Protein AF-A0A2U2B792-F1 (afdb_monomer)

Organism: NCBI:txid2162893

pLDDT: mean 90.74, std 15.4, range [33.03, 98.75]

Radius of gyration: 30.34 Å; Cα contacts (8 Å, |Δi|>4): 586; chains: 1; bounding box: 58×52×81 Å

InterPro domains:
  IPR008979 Galactose-binding-like domain superfamily [SSF49785] (26-163)
  IPR026444 Secretion system, C-terminal sorting domain [PF18962] (184-249)
  IPR026444 Secretion system, C-terminal sorting domain [TIGR04183] (190-249)

Secondary structure (DSSP, 8-state):
---------------------EEEEEE-STTS-TT-BGGGGT-EEESEEEEEEEHHHHTS--SSSSEEEEEEESSSSEEEEEEEE--TT-EEEEEEEEE-TT---EEEEEEETTEEEE---B--SS-EEEEEEEEPPTT--EEEEEEEE-SS--EEEEEEEEEEE-----TT----S-EEEEEETTEEEEE-SS-EEEEEEEETT--EEEEEE---SSEEEEE-TTSPSEEEEEEEEETT--EEEEEEEE-

Solvent-accessible surface area (backbone atoms only — not comparable to full-atom values): 13984 Å² total; per-residue (Å²): 136,87,83,84,80,84,81,81,82,78,80,77,79,72,80,75,79,77,75,68,68,43,78,76,44,76,44,48,47,70,92,58,55,72,69,40,53,37,58,82,71,68,34,47,66,42,47,49,48,44,26,31,38,37,15,82,83,70,75,52,80,40,89,54,92,48,20,19,38,40,30,47,41,74,33,51,65,23,37,47,33,38,76,46,81,52,63,57,78,40,37,33,36,42,33,35,33,36,26,8,83,82,39,42,33,28,30,48,33,42,32,44,61,93,47,78,51,66,52,70,83,39,47,38,59,54,84,41,82,47,75,46,77,49,67,30,48,85,90,26,33,55,31,39,43,31,43,38,34,40,58,58,50,50,37,39,39,26,53,40,31,34,31,40,50,60,74,83,64,78,77,69,76,74,69,83,65,73,44,77,44,76,76,51,87,35,24,35,37,37,40,40,98,53,36,30,30,32,42,38,34,20,40,81,88,66,49,78,77,48,76,46,69,71,64,69,35,36,62,46,76,52,73,48,72,94,55,77,72,46,60,32,38,37,42,39,28,32,74,85,67,52,76,48,78,48,79,50,74,40,109

Foldseek 3Di:
DDDDDDDPPPPPPPPPPPFDKAWPDKDQPPVDDFFAWCVVVQKDKDQWTKTKHFQVVVVHDRPDDGIWIKTAGNAFKIKIKHKAFADAQWKKKWKKKKAFCVLFWKWKWKDFANDIFIDDTGSHNDIDMDITMDHHHPPRRIMMIMMITGGGGMMIIGTGTMITRDPPPPPDPVPQAWDWDAPDQQKIKIAHPAAWQKKWKAAPVGHTDDIDGPQVGRIDMDGPPVPDWAKMKIWIAGPVRDTDIDIDTRD

Sequence (251 aa):
MKKSLLFIIGIFMGLATIKAQTVVFEDGFESYTHGDNLTGQGYSVWEGSATVTNAAEAGGDAFSGSNFAQCEPSGNSFYFRKNLTLEEGKTYTFEVMTKSPDGKNHKAVAKVGDRNIAGDLVGATDWTKTSITFTVEAGETEAIMWVYSWPQSRVDIDEFKVIEESATAISKVKVDGPRVTRAASGEFKVSTDNKVSSISVYTSSGQLVKQMTNAGDSEVTFNLNGQSQGLYILRIVDVRGNVSVKKVVNN

Nearest PDB structures (foldseek):
  8dcm-assembly1_C  TM=7.097E-01  e=3.694E-05  Clostridioides difficile
  6uwi-assembly1_A  TM=4.285E-01  e=1.228E-06  Clostridioides difficile
  6uwi-assembly2_d  TM=4.285E-01  e=1.228E-06  Clostridioides difficile
  6uwi-assembly1_E  TM=4.285E-01  e=1.743E-06  Clostridioides difficile
  6uwi-assembly2_g  TM=4.285E-01  e=2.129E-06  Clostridioides difficile

Mean predicted aligned error: 11.53 Å

Structure (mmCIF, N/CA/C/O backbone):
data_AF-A0A2U2B792-F1
#
_entry.id   AF-A0A2U2B792-F1
#
loop_
_atom_site.group_PDB
_atom_site.id
_atom_site.type_symbol
_atom_site.label_atom_id
_atom_site.label_alt_id
_atom_site.label_comp_id
_atom_site.label_asym_id
_atom_site.label_entity_id
_atom_site.label_seq_id
_atom_site.pdbx_PDB_ins_code
_atom_site.Cartn_x
_atom_site.Cartn_y
_atom_site.Cartn_z
_atom_site.occupancy
_atom_site.B_iso_or_equiv
_atom_site.auth_seq_id
_atom_site.auth_comp_id
_atom_site.auth_asym_id
_atom_site.auth_atom_id
_atom_site.pdbx_PDB_model_num
ATOM 1 N N . MET A 1 1 ? 4.331 38.026 50.656 1.00 40.66 1 MET A N 1
ATOM 2 C CA . MET A 1 1 ? 4.125 36.563 50.536 1.00 40.66 1 MET A CA 1
ATOM 3 C C . MET A 1 1 ? 3.969 36.224 49.060 1.00 40.66 1 MET A C 1
ATOM 5 O O . MET A 1 1 ? 2.978 36.620 48.460 1.00 40.66 1 MET A O 1
ATOM 9 N N . LYS A 1 2 ? 4.991 35.617 48.442 1.00 33.03 2 LYS A N 1
ATOM 10 C CA . LYS A 1 2 ? 5.013 35.310 47.002 1.00 33.03 2 LYS A CA 1
ATOM 11 C C . LYS A 1 2 ? 4.267 33.990 46.766 1.00 33.03 2 LYS A C 1
ATOM 13 O O . LYS A 1 2 ? 4.640 32.975 47.343 1.00 33.03 2 LYS A O 1
ATOM 18 N N . LYS A 1 3 ? 3.185 34.028 45.982 1.00 44.16 3 LYS A N 1
ATOM 19 C CA . LYS A 1 3 ? 2.393 32.851 45.596 1.00 44.16 3 LYS A CA 1
ATOM 20 C C . LYS A 1 3 ? 3.099 32.149 44.434 1.00 44.16 3 LYS A C 1
ATOM 22 O O . LYS A 1 3 ? 3.134 32.691 43.335 1.00 44.16 3 LYS A O 1
ATOM 27 N N . SER A 1 4 ? 3.670 30.975 44.686 1.00 40.97 4 SER A N 1
ATOM 28 C CA . SER A 1 4 ? 4.240 30.120 43.642 1.00 40.97 4 SER A CA 1
ATOM 29 C C . SER A 1 4 ? 3.119 29.347 42.950 1.00 40.97 4 SER A C 1
ATOM 31 O O . SER A 1 4 ? 2.467 28.506 43.565 1.00 40.97 4 SER A O 1
ATOM 33 N N . LEU A 1 5 ? 2.879 29.663 41.679 1.00 47.94 5 LEU A N 1
ATOM 34 C CA . LEU A 1 5 ? 1.950 28.958 40.802 1.00 47.94 5 LEU A CA 1
ATOM 35 C C . LEU A 1 5 ? 2.715 27.785 40.165 1.00 47.94 5 LEU A C 1
ATOM 37 O O . LEU A 1 5 ? 3.540 27.998 39.279 1.00 47.94 5 LEU A O 1
ATOM 41 N N . LEU A 1 6 ? 2.504 26.559 40.649 1.00 48.34 6 LEU A N 1
ATOM 42 C CA . LEU A 1 6 ? 3.069 25.363 40.020 1.00 48.34 6 LEU A CA 1
ATOM 43 C C . LEU A 1 6 ? 2.205 24.984 38.809 1.00 48.34 6 LEU A C 1
ATOM 45 O O . LEU A 1 6 ? 1.076 24.521 38.958 1.00 48.34 6 LEU A O 1
ATOM 49 N N . PHE A 1 7 ? 2.742 25.204 37.611 1.00 44.09 7 PHE A N 1
ATOM 50 C CA . PHE A 1 7 ? 2.160 24.765 36.345 1.00 44.09 7 PHE A CA 1
ATOM 51 C C . PHE A 1 7 ? 2.544 23.293 36.130 1.00 44.09 7 PHE A C 1
ATOM 53 O O . PHE A 1 7 ? 3.690 22.986 35.805 1.00 44.09 7 PHE A O 1
ATOM 60 N N . ILE A 1 8 ? 1.613 22.364 36.357 1.00 52.22 8 ILE A N 1
ATOM 61 C CA . ILE A 1 8 ? 1.807 20.951 36.006 1.00 52.22 8 ILE A CA 1
ATOM 62 C C . ILE A 1 8 ? 1.518 20.819 34.510 1.00 52.22 8 ILE A C 1
ATOM 64 O O . ILE A 1 8 ? 0.364 20.752 34.089 1.00 52.22 8 ILE A O 1
ATOM 68 N N . ILE A 1 9 ? 2.578 20.808 33.703 1.00 50.38 9 ILE A N 1
ATOM 69 C CA . ILE A 1 9 ? 2.518 20.420 32.293 1.00 50.38 9 ILE A CA 1
ATOM 70 C C . ILE A 1 9 ? 2.351 18.899 32.269 1.00 50.38 9 ILE A C 1
ATOM 72 O O . ILE A 1 9 ? 3.312 18.143 32.387 1.00 50.38 9 ILE A O 1
ATOM 76 N N . GLY A 1 10 ? 1.102 18.446 32.177 1.00 48.72 10 GLY A N 1
ATOM 77 C CA . GLY A 1 10 ? 0.784 17.054 31.891 1.00 48.72 10 GLY A CA 1
ATOM 78 C C . GLY A 1 10 ? 1.159 16.743 30.448 1.00 48.72 10 GLY A C 1
ATOM 79 O O . GLY A 1 10 ? 0.376 17.007 29.538 1.00 48.72 10 GLY A O 1
ATOM 80 N N . ILE A 1 11 ? 2.358 16.199 30.239 1.00 45.16 11 ILE A N 1
ATOM 81 C CA . ILE A 1 11 ? 2.756 15.603 28.963 1.00 45.16 11 ILE A CA 1
ATOM 82 C C . ILE A 1 11 ? 1.897 14.348 28.776 1.00 45.16 11 ILE A C 1
ATOM 84 O O . ILE A 1 11 ? 2.210 13.271 29.279 1.00 45.16 11 ILE A O 1
ATOM 88 N N . PHE A 1 12 ? 0.778 14.502 28.073 1.00 49.25 12 PHE A N 1
ATOM 89 C CA . PHE A 1 12 ? 0.052 13.387 27.481 1.00 49.25 12 PHE A CA 1
ATOM 90 C C . PHE A 1 12 ? 0.935 12.829 26.356 1.00 49.25 12 PHE A C 1
ATOM 92 O O . PHE A 1 12 ? 0.863 13.274 25.213 1.00 49.25 12 PHE A O 1
ATOM 99 N N . MET A 1 13 ? 1.811 11.876 26.686 1.00 44.28 13 MET A N 1
ATOM 100 C CA . MET A 1 13 ? 2.419 10.992 25.692 1.00 44.28 13 MET A CA 1
ATOM 101 C C . MET A 1 13 ? 1.302 10.111 25.132 1.00 44.28 13 MET A C 1
ATOM 103 O O . MET A 1 13 ? 1.029 9.022 25.632 1.00 44.28 13 MET A O 1
ATOM 107 N N . GLY A 1 14 ? 0.590 10.633 24.133 1.00 44.28 14 GLY A N 1
ATOM 108 C CA . GLY A 1 14 ? -0.316 9.839 23.324 1.00 44.28 14 GLY A CA 1
ATOM 109 C C . GLY A 1 14 ? 0.495 8.733 22.665 1.00 44.28 14 GLY A C 1
ATOM 110 O O . GLY A 1 14 ? 1.371 9.012 21.851 1.00 44.28 14 GLY A O 1
ATOM 111 N N 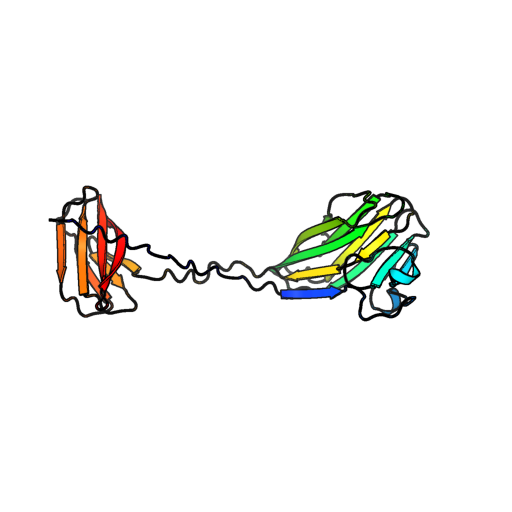. LEU A 1 15 ? 0.227 7.486 23.049 1.00 47.53 15 LEU A N 1
ATOM 112 C CA . LEU A 1 15 ? 0.756 6.309 22.376 1.00 47.53 15 LEU A CA 1
ATOM 113 C C . LEU A 1 15 ? 0.205 6.311 20.948 1.00 47.53 15 LEU A C 1
ATOM 115 O O . LEU A 1 15 ? -0.907 5.846 20.696 1.00 47.53 15 LEU A O 1
ATOM 119 N N . ALA A 1 16 ? 0.965 6.881 20.014 1.00 50.25 16 ALA A N 1
ATOM 120 C CA . ALA A 1 16 ? 0.706 6.698 18.601 1.00 50.25 16 ALA A CA 1
ATOM 121 C C . ALA A 1 16 ? 0.818 5.196 18.334 1.00 50.25 16 ALA A C 1
ATOM 123 O O . ALA A 1 16 ? 1.888 4.601 18.460 1.00 50.25 16 ALA A O 1
ATOM 124 N N . THR A 1 17 ? -0.312 4.561 18.040 1.00 52.31 17 THR A N 1
ATOM 125 C CA . THR A 1 17 ? -0.311 3.173 17.592 1.00 52.31 17 THR A CA 1
ATOM 126 C C . THR A 1 17 ? 0.272 3.187 16.186 1.00 52.31 17 THR A C 1
ATOM 128 O O . THR A 1 17 ? -0.431 3.503 15.227 1.00 52.31 17 THR A O 1
ATOM 131 N N . ILE A 1 18 ? 1.576 2.931 16.076 1.00 56.16 18 ILE A N 1
ATOM 132 C CA . ILE A 1 18 ? 2.233 2.713 14.790 1.00 56.16 18 ILE A CA 1
ATOM 133 C C . ILE A 1 18 ? 1.627 1.424 14.244 1.00 56.16 18 ILE A C 1
ATOM 135 O O . ILE A 1 18 ? 1.843 0.345 14.796 1.00 56.16 18 ILE A O 1
ATOM 139 N N . LYS A 1 19 ? 0.789 1.541 13.214 1.00 65.69 19 LYS A N 1
ATOM 140 C CA . LYS A 1 19 ? 0.293 0.365 12.505 1.00 65.69 19 LYS A CA 1
ATOM 141 C C . LYS A 1 19 ? 1.463 -0.196 11.718 1.00 65.69 19 LYS A C 1
ATOM 143 O O . LYS A 1 19 ? 2.079 0.531 10.944 1.00 65.69 19 LYS A O 1
ATOM 148 N N . ALA A 1 20 ? 1.774 -1.464 11.943 1.00 70.75 20 ALA A N 1
ATOM 149 C CA . ALA A 1 20 ? 2.740 -2.161 11.118 1.00 70.75 20 ALA A CA 1
ATOM 150 C C . ALA A 1 20 ? 2.127 -2.324 9.721 1.00 70.75 20 ALA A C 1
ATOM 152 O O . ALA A 1 20 ? 1.148 -3.046 9.556 1.00 70.75 20 ALA A O 1
ATOM 153 N N . GLN A 1 21 ? 2.643 -1.597 8.738 1.00 89.00 21 GLN A N 1
ATOM 154 C CA . GLN A 1 21 ? 2.446 -1.944 7.336 1.00 89.00 21 GLN A CA 1
ATOM 155 C C . GLN A 1 21 ? 3.391 -3.101 7.016 1.00 89.00 21 GLN A C 1
ATOM 157 O O . GLN A 1 21 ? 4.551 -3.075 7.434 1.00 89.00 21 GLN A O 1
ATOM 162 N N . THR A 1 22 ? 2.898 -4.114 6.307 1.00 93.19 22 THR A N 1
ATOM 163 C CA . THR A 1 22 ? 3.722 -5.248 5.879 1.00 93.19 22 THR A CA 1
ATOM 164 C C . THR A 1 22 ? 3.964 -5.125 4.385 1.00 93.19 22 THR A C 1
ATOM 166 O O . THR A 1 22 ? 3.023 -5.064 3.601 1.00 93.19 22 THR A O 1
ATOM 169 N N . VAL A 1 23 ? 5.229 -5.089 3.977 1.00 96.00 23 VAL A N 1
ATOM 170 C CA . VAL A 1 23 ? 5.594 -5.139 2.560 1.00 96.00 23 VAL A CA 1
ATOM 171 C C . VAL A 1 23 ? 5.427 -6.574 2.072 1.00 96.00 23 VAL A C 1
ATOM 173 O O . VAL A 1 23 ? 6.093 -7.476 2.574 1.00 96.00 23 VAL A O 1
ATOM 176 N N . VAL A 1 24 ? 4.520 -6.785 1.121 1.00 97.25 24 VAL A N 1
ATOM 177 C CA . VAL A 1 24 ? 4.234 -8.109 0.542 1.00 97.25 24 VAL A CA 1
ATOM 178 C C . VAL A 1 24 ? 5.048 -8.341 -0.722 1.00 97.25 24 VAL A C 1
ATOM 180 O O . VAL A 1 24 ? 5.451 -9.465 -1.009 1.00 97.25 24 VAL A O 1
ATOM 183 N N . PHE A 1 25 ? 5.330 -7.271 -1.458 1.00 98.44 25 PHE A N 1
ATOM 184 C CA . PHE A 1 25 ? 6.246 -7.287 -2.584 1.00 98.44 25 PHE A CA 1
ATOM 185 C C . PHE A 1 25 ? 6.974 -5.948 -2.673 1.00 98.44 25 PHE A C 1
ATOM 187 O O . PHE A 1 25 ? 6.363 -4.903 -2.454 1.00 98.44 25 PHE A O 1
ATOM 194 N N . GLU A 1 26 ? 8.257 -5.981 -3.005 1.00 98.31 26 GLU A N 1
ATOM 195 C CA . GLU A 1 26 ? 9.069 -4.797 -3.258 1.00 98.31 26 GLU A CA 1
ATOM 196 C C . GLU A 1 26 ? 10.192 -5.154 -4.218 1.00 98.31 26 GLU A C 1
ATOM 198 O O . GLU A 1 26 ? 10.861 -6.175 -4.047 1.00 98.31 26 GLU A O 1
ATOM 203 N N . ASP A 1 27 ? 10.378 -4.304 -5.217 1.00 98.62 27 ASP A N 1
ATOM 204 C CA . ASP A 1 27 ? 11.489 -4.393 -6.143 1.00 98.62 27 ASP A CA 1
ATOM 205 C C . ASP A 1 27 ? 11.922 -2.985 -6.567 1.00 98.62 27 ASP A C 1
ATOM 207 O O . ASP A 1 27 ? 11.217 -2.296 -7.307 1.00 98.62 27 ASP A O 1
ATOM 211 N N . GLY A 1 28 ? 13.074 -2.557 -6.048 1.00 98.25 28 GLY A N 1
ATOM 212 C CA . GLY A 1 28 ? 13.807 -1.371 -6.506 1.00 98.25 28 GLY A CA 1
ATOM 213 C C . GLY A 1 28 ? 14.896 -1.719 -7.524 1.00 98.25 28 GLY A C 1
ATOM 214 O O . GLY A 1 28 ? 15.792 -0.932 -7.764 1.00 98.25 28 GLY A O 1
ATOM 215 N N . PHE A 1 29 ? 14.897 -2.940 -8.071 1.00 98.50 29 PHE A N 1
ATOM 216 C CA . PHE A 1 29 ? 15.805 -3.408 -9.125 1.00 98.50 29 PHE A CA 1
ATOM 217 C C . PHE A 1 29 ? 17.308 -3.471 -8.772 1.00 98.50 29 PHE A C 1
ATOM 219 O O . PHE A 1 29 ? 18.131 -3.880 -9.594 1.00 98.50 29 PHE A O 1
ATOM 226 N N . GLU A 1 30 ? 17.676 -3.165 -7.529 1.00 98.56 30 GLU A N 1
ATOM 227 C CA . GLU A 1 30 ? 19.060 -3.185 -7.031 1.00 98.56 30 GLU A CA 1
ATOM 228 C C . GLU A 1 30 ? 19.683 -4.586 -6.958 1.00 98.56 30 GLU A C 1
ATOM 230 O O . GLU A 1 30 ? 20.904 -4.728 -6.962 1.00 98.56 30 GLU A O 1
ATOM 235 N N . SER A 1 31 ? 18.871 -5.645 -6.893 1.00 97.94 31 SER A N 1
ATOM 236 C CA . SER A 1 31 ? 19.376 -7.024 -6.835 1.00 97.94 31 SER A CA 1
ATOM 237 C C . SER A 1 31 ? 19.807 -7.590 -8.190 1.00 97.94 31 SER A C 1
ATOM 239 O O . SER A 1 31 ? 20.320 -8.708 -8.238 1.00 97.94 31 SER A O 1
ATOM 241 N N . TYR A 1 32 ? 19.565 -6.865 -9.282 1.00 98.06 32 TYR A N 1
ATOM 242 C CA . TYR A 1 32 ? 19.847 -7.312 -10.645 1.00 98.06 32 TYR A CA 1
ATOM 243 C C . TYR A 1 32 ? 21.083 -6.622 -11.230 1.00 98.06 32 TYR A C 1
ATOM 245 O O . TYR A 1 32 ? 21.537 -5.584 -10.748 1.00 98.06 32 TYR A O 1
ATOM 253 N N . THR A 1 33 ? 21.615 -7.193 -12.309 1.00 98.06 33 THR A N 1
ATOM 254 C CA . THR A 1 33 ? 22.722 -6.605 -13.071 1.00 98.06 33 THR A CA 1
ATOM 255 C C . THR A 1 33 ? 22.181 -5.726 -14.194 1.00 98.06 33 THR A C 1
ATOM 257 O O . THR A 1 33 ? 21.126 -6.002 -14.767 1.00 98.06 33 THR A O 1
ATOM 260 N N . HIS A 1 34 ? 22.920 -4.675 -14.553 1.00 97.88 34 HIS A N 1
ATOM 261 C CA . HIS A 1 34 ? 22.615 -3.896 -15.750 1.00 97.88 34 HIS A CA 1
ATOM 262 C C . HIS A 1 34 ? 22.493 -4.800 -16.991 1.00 97.88 34 HIS A C 1
ATOM 264 O O . HIS A 1 34 ? 23.339 -5.659 -17.237 1.00 97.88 34 HIS A O 1
ATOM 270 N N . GLY A 1 35 ? 21.432 -4.600 -17.773 1.00 97.94 35 GLY A N 1
ATOM 271 C CA . GLY A 1 35 ? 21.118 -5.372 -18.973 1.00 97.94 35 GLY A CA 1
ATOM 272 C C . GLY A 1 35 ? 20.287 -6.632 -18.718 1.00 97.94 35 GLY A C 1
ATOM 273 O O . GLY A 1 35 ? 19.824 -7.241 -19.685 1.00 97.94 35 GLY A O 1
ATOM 274 N N . ASP A 1 36 ? 20.042 -7.013 -17.457 1.00 98.56 36 ASP A N 1
ATOM 275 C CA . ASP A 1 36 ? 19.198 -8.167 -17.144 1.00 98.56 36 ASP A CA 1
ATOM 276 C C . ASP A 1 36 ? 17.787 -7.983 -17.715 1.00 98.56 36 ASP A C 1
ATOM 278 O O . ASP A 1 36 ? 17.140 -6.949 -17.534 1.00 98.56 36 ASP A O 1
ATOM 282 N N . ASN A 1 37 ? 17.286 -9.013 -18.400 1.00 98.38 37 ASN A N 1
ATOM 283 C CA . ASN A 1 37 ? 15.932 -9.028 -18.942 1.00 98.38 37 ASN A CA 1
ATOM 284 C C . ASN A 1 37 ? 14.923 -9.376 -17.839 1.00 98.38 37 ASN A C 1
ATOM 286 O O . ASN A 1 37 ? 14.905 -10.501 -17.332 1.00 98.38 37 ASN A O 1
ATOM 290 N N . LEU A 1 38 ? 14.024 -8.441 -17.530 1.00 98.44 38 LEU A N 1
ATOM 291 C CA . LEU A 1 38 ? 13.060 -8.579 -16.436 1.00 98.44 38 LEU A CA 1
ATOM 292 C C . LEU A 1 38 ? 11.997 -9.656 -16.690 1.00 98.44 38 LEU A C 1
ATOM 294 O O . LEU A 1 38 ? 11.436 -10.192 -15.734 1.00 98.44 38 LEU A O 1
ATOM 298 N N . THR A 1 39 ? 11.765 -10.064 -17.943 1.00 98.00 39 THR A N 1
ATOM 299 C CA . THR A 1 39 ? 10.901 -11.228 -18.224 1.00 98.00 39 THR A CA 1
ATOM 300 C C . THR A 1 39 ? 11.475 -12.531 -17.663 1.00 98.00 39 THR A C 1
ATOM 302 O O . THR A 1 39 ? 10.724 -13.388 -17.204 1.00 98.00 39 THR A O 1
ATOM 305 N N . GLY A 1 40 ? 12.807 -12.654 -17.604 1.00 96.75 40 GLY A N 1
ATOM 306 C CA . GLY A 1 40 ? 13.491 -13.764 -16.937 1.00 96.75 40 GLY A CA 1
ATOM 307 C C . GLY A 1 40 ? 13.447 -13.686 -15.407 1.00 96.75 40 GLY A C 1
ATOM 308 O O . GLY A 1 40 ? 13.697 -14.689 -14.748 1.00 96.75 40 GLY A O 1
ATOM 309 N N . GLN A 1 41 ? 13.080 -12.528 -14.847 1.00 97.81 41 GLN A N 1
ATOM 310 C CA . GLN A 1 41 ? 13.012 -12.254 -13.403 1.00 97.81 41 GLN A CA 1
ATOM 311 C C . GLN A 1 41 ? 11.568 -12.301 -12.862 1.00 97.81 41 GLN A C 1
ATOM 313 O O . GLN A 1 41 ? 11.240 -11.769 -11.800 1.00 97.81 41 GLN A O 1
ATOM 318 N N . GLY A 1 42 ? 10.660 -12.938 -13.607 1.00 97.62 42 GLY A N 1
ATOM 319 C CA . GLY A 1 42 ? 9.270 -13.125 -13.192 1.00 97.62 42 GLY A CA 1
ATOM 320 C C . GLY A 1 42 ? 8.381 -11.897 -13.387 1.00 97.62 42 GLY A C 1
ATOM 321 O O . GLY A 1 42 ? 7.351 -11.791 -12.717 1.00 97.62 42 GLY A O 1
ATOM 322 N N . TYR A 1 43 ? 8.762 -10.974 -14.272 1.00 98.56 43 TYR A N 1
ATOM 323 C CA . TYR A 1 43 ? 7.849 -9.985 -14.844 1.00 98.56 43 TYR A CA 1
ATOM 324 C C . TYR A 1 43 ? 7.276 -10.490 -16.168 1.00 98.56 43 TYR A C 1
ATOM 326 O O . TYR A 1 43 ? 7.821 -11.378 -16.817 1.00 98.56 43 TYR A O 1
ATOM 334 N N . SER A 1 44 ? 6.154 -9.921 -16.593 1.00 98.44 44 SER A N 1
ATOM 335 C CA . SER A 1 44 ? 5.588 -10.151 -17.923 1.00 98.44 44 SER A CA 1
ATOM 336 C C . SER A 1 44 ? 5.519 -8.837 -18.684 1.00 98.44 44 SER A C 1
ATOM 338 O O . SER A 1 44 ? 5.060 -7.831 -18.147 1.00 98.44 44 SER A O 1
ATOM 340 N N . VAL A 1 45 ? 5.956 -8.857 -19.941 1.00 98.25 45 VAL A N 1
ATOM 341 C CA . VAL A 1 45 ? 5.984 -7.685 -20.820 1.00 98.25 45 VAL A CA 1
ATOM 342 C C . VAL A 1 45 ? 5.158 -7.970 -22.069 1.00 98.25 45 VAL A C 1
ATOM 344 O O . VAL A 1 45 ? 5.263 -9.053 -22.644 1.00 98.25 45 VAL A O 1
ATOM 347 N N . TRP A 1 46 ? 4.332 -7.012 -22.488 1.00 97.94 46 TRP A N 1
ATOM 348 C CA . TRP A 1 46 ? 3.581 -7.080 -23.744 1.00 97.94 46 TRP A CA 1
ATOM 349 C C . TRP A 1 46 ? 3.939 -5.900 -24.649 1.00 97.94 46 TRP A C 1
ATOM 351 O O . TRP A 1 46 ? 4.019 -4.770 -24.173 1.00 97.94 46 TRP A O 1
ATOM 361 N N . GLU A 1 47 ? 4.145 -6.189 -25.939 1.00 96.69 47 GLU A N 1
ATOM 362 C CA . GLU A 1 47 ? 4.547 -5.231 -26.983 1.00 96.69 47 GLU A CA 1
ATOM 363 C C . GLU A 1 47 ? 5.828 -4.437 -26.672 1.00 96.69 47 GLU A C 1
ATOM 365 O O . GLU A 1 47 ? 5.889 -3.233 -26.905 1.00 96.69 47 GLU A O 1
ATOM 370 N N . GLY A 1 48 ? 6.904 -5.086 -26.222 1.00 97.38 48 GLY A N 1
ATOM 371 C CA . GLY A 1 48 ? 8.207 -4.431 -26.052 1.00 97.38 48 GLY A CA 1
ATOM 372 C C . GLY A 1 48 ? 9.193 -5.262 -25.241 1.00 97.38 48 GLY A C 1
ATOM 373 O O . GLY A 1 48 ? 9.062 -6.483 -25.151 1.00 97.38 48 GLY A O 1
ATOM 374 N N . SER A 1 49 ? 10.155 -4.587 -24.619 1.00 98.31 49 SER A N 1
ATOM 375 C CA . SER A 1 49 ? 11.100 -5.182 -23.670 1.00 98.31 49 SER A CA 1
ATOM 376 C C . SER A 1 49 ? 11.164 -4.389 -22.369 1.00 98.31 49 SER A C 1
ATOM 378 O O . SER A 1 49 ? 10.825 -3.209 -22.337 1.00 98.31 49 SER A O 1
ATOM 380 N N . ALA A 1 50 ? 11.623 -5.039 -21.302 1.00 98.56 50 ALA A N 1
ATOM 381 C CA . ALA A 1 50 ? 11.994 -4.373 -20.062 1.00 98.56 50 ALA A CA 1
ATOM 382 C C . ALA A 1 50 ? 13.319 -4.951 -19.563 1.00 98.56 50 ALA A C 1
ATOM 384 O O . ALA A 1 50 ? 13.446 -6.170 -19.396 1.00 98.56 50 ALA A O 1
ATOM 385 N N . THR A 1 51 ? 14.297 -4.081 -19.351 1.00 98.56 51 THR A N 1
ATOM 386 C CA . THR A 1 51 ? 15.636 -4.444 -18.883 1.00 98.56 51 THR A CA 1
ATOM 387 C C . THR A 1 51 ? 16.023 -3.596 -17.690 1.00 98.56 51 THR A C 1
ATOM 389 O O . THR A 1 51 ? 15.554 -2.470 -17.543 1.00 98.56 51 THR A O 1
ATOM 392 N N . VAL A 1 52 ? 16.904 -4.120 -16.850 1.00 98.62 52 VAL A N 1
ATOM 393 C CA . VAL A 1 52 ? 17.476 -3.342 -15.754 1.00 98.62 52 VAL A CA 1
ATOM 394 C C . VAL A 1 52 ? 18.513 -2.375 -16.309 1.00 98.62 52 VAL A C 1
ATOM 396 O O . VAL A 1 52 ? 19.457 -2.771 -16.994 1.00 98.62 52 VAL A O 1
ATOM 399 N N . THR A 1 53 ? 18.360 -1.098 -15.995 1.00 98.50 53 THR A N 1
ATOM 400 C CA . THR A 1 53 ? 19.278 -0.041 -16.402 1.00 98.50 53 THR A CA 1
ATOM 401 C C . THR A 1 53 ? 19.969 0.543 -15.183 1.00 98.50 53 THR A C 1
ATOM 403 O O . THR A 1 53 ? 19.305 0.898 -14.215 1.00 98.50 53 THR A O 1
ATOM 406 N N . ASN A 1 54 ? 21.296 0.671 -15.243 1.00 98.25 54 ASN A N 1
ATOM 407 C CA . ASN A 1 54 ? 22.043 1.431 -14.253 1.00 98.25 54 ASN A CA 1
ATOM 408 C C . ASN A 1 54 ? 22.029 2.920 -14.626 1.00 98.25 54 ASN A C 1
ATOM 410 O O . ASN A 1 54 ? 22.340 3.291 -15.760 1.00 98.25 54 ASN A O 1
ATOM 414 N N . ALA A 1 55 ? 21.684 3.775 -13.669 1.00 97.00 55 ALA A N 1
ATOM 415 C CA . ALA A 1 55 ? 21.562 5.217 -13.844 1.00 97.00 55 ALA A CA 1
ATOM 416 C C . ALA A 1 55 ? 22.847 5.864 -14.386 1.00 97.00 55 ALA A C 1
ATOM 418 O O . ALA A 1 55 ? 22.796 6.639 -15.345 1.00 97.00 55 ALA A O 1
ATOM 419 N N . ALA A 1 56 ? 24.007 5.475 -13.844 1.00 95.19 56 ALA A N 1
ATOM 420 C CA . ALA A 1 56 ? 25.294 6.031 -14.252 1.00 95.19 56 ALA A CA 1
ATOM 421 C C . ALA A 1 56 ? 25.642 5.687 -15.709 1.00 95.19 56 ALA A C 1
ATOM 423 O O . ALA A 1 56 ? 26.204 6.521 -16.418 1.00 95.19 56 ALA A O 1
ATOM 424 N N . GLU A 1 57 ? 25.282 4.487 -16.171 1.00 93.56 57 GLU A N 1
ATOM 425 C CA . GLU A 1 57 ? 25.529 4.050 -17.551 1.00 93.56 57 GLU A CA 1
ATOM 426 C C . GLU A 1 57 ? 24.556 4.686 -18.553 1.00 93.56 57 GLU A C 1
ATOM 428 O O . GLU A 1 57 ? 24.939 4.998 -19.680 1.00 93.56 57 GLU A O 1
ATOM 433 N N . ALA A 1 58 ? 23.313 4.938 -18.140 1.00 90.12 58 ALA A N 1
ATOM 434 C CA . ALA A 1 58 ? 22.299 5.569 -18.983 1.00 90.12 58 ALA A CA 1
ATOM 435 C C . ALA A 1 58 ? 22.405 7.099 -19.070 1.00 90.12 58 ALA A C 1
ATOM 437 O O . ALA A 1 58 ? 21.651 7.714 -19.827 1.00 90.12 58 ALA A O 1
ATOM 438 N N . GLY A 1 59 ? 23.300 7.724 -18.296 1.00 89.19 59 GLY A N 1
ATOM 439 C CA . GLY A 1 59 ? 23.405 9.182 -18.214 1.00 89.19 59 GLY A CA 1
ATOM 440 C C . GLY A 1 59 ? 22.144 9.842 -17.644 1.00 89.19 59 GLY A C 1
ATOM 441 O O . GLY A 1 59 ? 21.808 10.957 -18.039 1.00 89.19 59 GLY A O 1
ATOM 442 N N . GLY A 1 60 ? 21.431 9.141 -16.760 1.00 86.75 60 GLY A N 1
ATOM 443 C CA . GLY A 1 60 ? 20.220 9.624 -16.099 1.00 86.75 60 GLY A CA 1
ATOM 444 C C . GLY A 1 60 ? 20.191 9.238 -14.623 1.00 86.75 60 GLY A C 1
ATOM 445 O O . GLY A 1 60 ? 21.183 8.756 -14.087 1.00 86.75 60 GLY A O 1
ATOM 446 N N . ASP A 1 61 ? 19.033 9.414 -13.986 1.00 93.00 61 ASP A N 1
ATOM 447 C CA . ASP A 1 61 ? 18.866 9.168 -12.548 1.00 93.00 61 ASP A CA 1
ATOM 448 C C . ASP A 1 61 ? 17.867 8.028 -12.292 1.00 93.00 61 ASP A C 1
ATOM 450 O O . ASP A 1 61 ? 16.764 8.039 -12.858 1.00 93.00 61 ASP A O 1
ATOM 454 N N . ALA A 1 62 ? 18.223 7.085 -11.414 1.00 97.31 62 ALA A N 1
ATOM 455 C CA . ALA A 1 62 ? 17.263 6.205 -10.738 1.00 97.31 62 ALA A CA 1
ATOM 456 C C . ALA A 1 62 ? 16.464 7.024 -9.709 1.00 97.31 62 ALA A C 1
ATOM 458 O O . ALA A 1 62 ? 16.895 8.117 -9.326 1.00 97.31 62 ALA A O 1
ATOM 459 N N . PHE A 1 63 ? 15.286 6.562 -9.291 1.00 97.94 63 PHE A N 1
ATOM 460 C CA . PHE A 1 63 ? 14.572 7.255 -8.219 1.00 97.94 63 PHE A CA 1
ATOM 461 C C . PHE A 1 63 ? 15.232 6.965 -6.870 1.00 97.94 63 PHE A C 1
ATOM 463 O O . PHE A 1 63 ? 15.463 7.884 -6.081 1.00 97.94 63 PHE A O 1
ATOM 470 N N . SER A 1 64 ? 15.558 5.699 -6.624 1.00 96.69 64 SER A N 1
ATOM 471 C CA . SER A 1 64 ? 16.359 5.264 -5.487 1.00 96.69 64 SER A CA 1
ATOM 472 C C . SER A 1 64 ? 17.506 4.373 -5.968 1.00 96.69 64 SER A C 1
ATOM 474 O O . SER A 1 64 ? 17.529 3.925 -7.107 1.00 96.69 64 SER A O 1
ATOM 476 N N . GLY A 1 65 ? 18.524 4.185 -5.126 1.00 97.19 65 GLY A N 1
ATOM 477 C CA . GLY A 1 65 ? 19.638 3.298 -5.462 1.00 97.19 65 GLY A CA 1
ATOM 478 C C . GLY A 1 65 ? 20.405 3.709 -6.725 1.00 97.19 65 GLY A C 1
ATOM 479 O O . GLY A 1 65 ? 20.827 4.859 -6.865 1.00 97.19 65 GLY A O 1
ATOM 480 N N . SER A 1 66 ? 20.689 2.739 -7.589 1.00 98.19 66 SER A N 1
ATOM 481 C CA . SER A 1 66 ? 21.465 2.903 -8.824 1.00 98.19 66 SER A CA 1
ATOM 482 C C . SER A 1 66 ? 20.799 2.280 -10.047 1.00 98.19 66 SER A C 1
ATOM 484 O O . SER A 1 66 ? 21.189 2.615 -11.166 1.00 98.19 66 SER A O 1
ATOM 486 N N . ASN A 1 67 ? 19.830 1.389 -9.864 1.00 98.50 67 ASN A N 1
ATOM 487 C CA . ASN A 1 67 ? 19.192 0.630 -10.922 1.00 98.50 67 ASN A CA 1
ATOM 488 C C . ASN A 1 67 ? 17.702 0.965 -11.008 1.00 98.50 67 ASN A C 1
ATOM 490 O O . ASN A 1 67 ? 17.063 1.326 -10.036 1.00 98.50 67 ASN A O 1
ATOM 494 N N . PHE A 1 68 ? 17.135 0.811 -12.197 1.00 98.69 68 PHE A N 1
ATOM 495 C CA . PHE A 1 68 ? 15.695 0.898 -12.420 1.00 98.69 68 PHE A CA 1
ATOM 496 C C . PHE A 1 68 ? 15.304 -0.005 -13.591 1.00 98.69 68 PHE A C 1
ATOM 498 O O . PHE A 1 68 ? 16.153 -0.463 -14.361 1.00 98.69 68 PHE A O 1
ATOM 505 N N . ALA A 1 69 ? 14.013 -0.263 -13.763 1.00 98.62 69 ALA A N 1
ATOM 506 C CA . ALA A 1 69 ? 13.502 -0.951 -14.940 1.00 98.62 69 ALA A CA 1
ATOM 507 C C . ALA A 1 69 ? 13.286 0.043 -16.087 1.00 98.62 69 ALA A C 1
ATOM 509 O O . ALA A 1 69 ? 12.412 0.905 -16.015 1.00 98.62 69 ALA A O 1
ATOM 510 N N . GLN A 1 70 ? 14.041 -0.103 -17.173 1.00 98.50 70 GLN A N 1
ATOM 511 C CA . GLN A 1 70 ? 13.822 0.630 -18.417 1.00 98.50 70 GLN A CA 1
ATOM 512 C C . GLN A 1 70 ? 12.945 -0.200 -19.350 1.00 98.50 70 GLN A C 1
ATOM 514 O O . GLN A 1 70 ? 13.322 -1.293 -19.781 1.00 98.50 70 GLN A O 1
ATOM 519 N N . CYS A 1 71 ? 11.768 0.326 -19.671 1.00 98.50 71 CYS A N 1
ATOM 520 C CA . CYS A 1 71 ? 10.829 -0.297 -20.588 1.00 98.50 71 CYS A CA 1
ATOM 521 C C . CYS A 1 71 ? 10.901 0.364 -21.963 1.00 98.50 71 CYS A C 1
ATOM 523 O O . CYS A 1 71 ? 10.751 1.579 -22.071 1.00 98.50 71 CYS A O 1
ATOM 525 N N . GLU A 1 72 ? 11.043 -0.449 -23.009 1.00 98.12 72 GLU A N 1
ATOM 526 C CA . GLU A 1 72 ? 11.121 -0.020 -24.408 1.00 98.12 72 GLU A CA 1
ATOM 527 C C . GLU A 1 72 ? 9.939 -0.602 -25.201 1.00 98.12 72 GLU A C 1
ATOM 529 O O . GLU A 1 72 ? 10.009 -1.733 -25.704 1.00 98.12 72 GLU A O 1
ATOM 534 N N . PRO A 1 73 ? 8.811 0.127 -25.292 1.00 97.38 73 PRO A N 1
ATOM 535 C CA . PRO A 1 73 ? 7.678 -0.278 -26.111 1.00 97.38 73 PRO A CA 1
ATOM 536 C C . PRO A 1 73 ? 8.027 -0.404 -27.596 1.00 97.38 73 PRO A C 1
ATOM 538 O O . PRO A 1 73 ? 8.633 0.479 -28.201 1.00 97.38 73 PRO A O 1
ATOM 541 N N . SER A 1 74 ? 7.552 -1.484 -28.207 1.00 97.50 74 SER A N 1
ATOM 542 C CA . SER A 1 74 ? 7.566 -1.738 -29.656 1.00 97.50 74 SER A CA 1
ATOM 543 C C . SER A 1 74 ? 6.212 -1.470 -30.330 1.00 97.50 74 SER A C 1
ATOM 545 O O . SER A 1 74 ? 6.123 -1.490 -31.556 1.00 97.50 74 SER A O 1
ATOM 547 N N . GLY A 1 75 ? 5.167 -1.218 -29.535 1.00 96.25 75 GLY A N 1
ATOM 548 C CA . GLY A 1 75 ? 3.811 -0.912 -29.980 1.00 96.25 75 GLY A CA 1
ATOM 549 C C . GLY A 1 75 ? 3.200 0.253 -29.203 1.00 96.25 75 GLY A C 1
ATOM 550 O O . GLY A 1 75 ? 3.786 0.775 -28.254 1.00 96.25 75 GLY A O 1
ATOM 551 N N . ASN A 1 76 ? 2.010 0.685 -29.624 1.00 95.88 76 ASN A N 1
ATOM 552 C CA . ASN A 1 76 ? 1.329 1.819 -28.997 1.00 95.88 76 ASN A CA 1
ATOM 553 C C . ASN A 1 76 ? 0.790 1.498 -27.606 1.00 95.88 76 ASN A C 1
ATOM 555 O O . ASN A 1 76 ? 0.571 2.425 -26.835 1.00 95.88 76 ASN A O 1
ATOM 559 N N . SER A 1 77 ? 0.548 0.227 -27.298 1.00 95.81 77 SER A N 1
ATOM 560 C CA . SER A 1 77 ? -0.005 -0.194 -26.022 1.00 95.81 77 SER A CA 1
ATOM 561 C C . SER A 1 77 ? 0.974 -1.142 -25.356 1.00 95.81 77 SER A C 1
ATOM 563 O O . SER A 1 77 ? 1.030 -2.316 -25.682 1.00 95.81 77 SER A O 1
ATOM 565 N N . PHE A 1 78 ? 1.731 -0.646 -24.388 1.00 98.06 78 PHE A N 1
ATOM 566 C CA . PHE A 1 78 ? 2.705 -1.460 -23.670 1.00 98.06 78 PHE A CA 1
ATOM 567 C C . PHE A 1 78 ? 2.241 -1.764 -22.251 1.00 98.06 78 PHE A C 1
ATOM 569 O O . PHE A 1 78 ? 1.587 -0.938 -21.611 1.00 98.06 78 PHE A O 1
ATOM 576 N N . TYR A 1 79 ? 2.606 -2.947 -21.748 1.00 98.06 79 TYR A N 1
ATOM 577 C CA . TYR A 1 79 ? 2.385 -3.315 -20.350 1.00 98.06 79 TYR A CA 1
ATOM 578 C C . TYR A 1 79 ? 3.632 -3.957 -19.751 1.00 98.06 79 TYR A C 1
ATOM 580 O O . TYR A 1 79 ? 4.119 -4.958 -20.276 1.00 98.06 79 TYR A O 1
ATOM 588 N N . PHE A 1 80 ? 4.052 -3.454 -18.593 1.00 98.62 80 PHE A N 1
ATOM 589 C CA . PHE A 1 80 ? 5.004 -4.097 -17.688 1.00 98.62 80 PHE A CA 1
ATOM 590 C C . PHE A 1 80 ? 4.247 -4.605 -16.461 1.00 98.62 80 PHE A C 1
ATOM 592 O O . PHE A 1 80 ? 3.624 -3.804 -15.765 1.00 98.62 80 PHE A O 1
ATOM 599 N N . ARG A 1 81 ? 4.228 -5.922 -16.226 1.00 98.62 81 ARG A N 1
ATOM 600 C CA . ARG A 1 81 ? 3.318 -6.571 -15.267 1.00 98.62 81 ARG A CA 1
ATOM 601 C C . ARG A 1 81 ? 4.051 -7.437 -14.249 1.00 98.62 81 ARG A C 1
ATOM 603 O O . ARG A 1 81 ? 4.965 -8.180 -14.611 1.00 98.62 81 ARG A O 1
ATOM 610 N N . LYS A 1 82 ? 3.547 -7.437 -13.016 1.00 98.56 82 LYS A N 1
ATOM 611 C CA . LYS A 1 82 ? 3.878 -8.394 -11.961 1.00 98.56 82 LYS A CA 1
ATOM 612 C C . LYS A 1 82 ? 2.609 -9.101 -11.492 1.00 98.56 82 LYS A C 1
ATOM 614 O O . LYS A 1 82 ? 1.681 -8.453 -11.013 1.00 98.56 82 LYS A O 1
ATOM 619 N N . ASN A 1 83 ? 2.583 -10.425 -11.631 1.00 98.38 83 ASN A N 1
ATOM 620 C CA . ASN A 1 83 ? 1.521 -11.260 -11.071 1.00 98.38 83 ASN A CA 1
ATOM 621 C C . ASN A 1 83 ? 1.855 -11.576 -9.611 1.00 98.38 83 ASN A C 1
ATOM 623 O O . ASN A 1 83 ? 3.000 -11.913 -9.302 1.00 98.38 83 ASN A O 1
ATOM 627 N N . LEU A 1 84 ? 0.861 -11.486 -8.736 1.00 98.25 84 LEU A N 1
ATOM 628 C CA . LEU A 1 84 ? 0.963 -11.750 -7.307 1.00 98.25 84 LEU A CA 1
ATOM 629 C C . LEU A 1 84 ? -0.229 -12.599 -6.855 1.00 98.25 84 LEU A C 1
ATOM 631 O O . LEU A 1 84 ? -1.312 -12.532 -7.437 1.00 98.25 84 LEU A O 1
ATOM 635 N N . THR A 1 85 ? -0.034 -13.357 -5.781 1.00 97.94 85 THR A N 1
ATOM 636 C CA . THR A 1 85 ? -1.123 -13.996 -5.037 1.00 97.94 85 THR A CA 1
ATOM 637 C C . THR A 1 85 ? -1.276 -13.262 -3.713 1.00 97.94 85 THR A C 1
ATOM 639 O O . THR A 1 85 ? -0.322 -13.190 -2.940 1.00 97.94 85 THR A O 1
ATOM 642 N N . LEU A 1 86 ? -2.453 -12.689 -3.475 1.00 97.56 86 LEU A N 1
ATOM 643 C CA . LEU A 1 86 ? -2.772 -11.887 -2.295 1.00 97.56 86 LEU A CA 1
ATOM 644 C C . LEU A 1 86 ? -3.868 -12.568 -1.462 1.00 97.56 86 LEU A C 1
ATOM 646 O O . LEU A 1 86 ? -4.626 -13.397 -1.969 1.00 97.56 86 LEU A O 1
ATOM 650 N N . GLU A 1 87 ? -3.952 -12.232 -0.177 1.00 96.38 87 GLU A N 1
ATOM 651 C CA . GLU A 1 87 ? -4.945 -12.809 0.734 1.00 96.38 87 GLU A CA 1
ATOM 652 C C . GLU A 1 87 ? -6.308 -12.125 0.574 1.00 96.38 87 GLU A C 1
ATOM 654 O O . GLU A 1 87 ? -6.404 -10.896 0.531 1.00 96.38 87 GLU A O 1
ATOM 659 N N . GLU A 1 88 ? -7.382 -12.918 0.544 1.00 96.25 88 GLU A N 1
ATOM 660 C CA . GLU A 1 88 ? -8.748 -12.392 0.534 1.00 96.25 88 GLU A CA 1
ATOM 661 C C . GLU A 1 88 ? -9.088 -11.616 1.817 1.00 96.25 88 GLU A C 1
ATOM 663 O O . GLU A 1 88 ? -8.613 -11.912 2.915 1.00 96.25 88 GLU A O 1
ATOM 668 N N . GLY A 1 89 ? -9.927 -10.58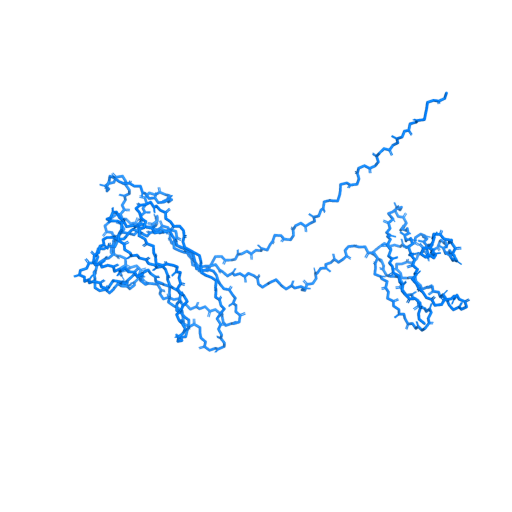8 1.684 1.00 93.94 89 GLY A N 1
ATOM 669 C CA . GLY A 1 89 ? -10.374 -9.740 2.791 1.00 93.94 89 GLY A CA 1
ATOM 670 C C . GLY A 1 89 ? -9.334 -8.733 3.292 1.00 93.94 89 GLY A C 1
ATOM 671 O O . GLY A 1 89 ? -9.631 -7.967 4.213 1.00 93.94 89 GLY A O 1
ATOM 672 N N . LYS A 1 90 ? -8.133 -8.701 2.703 1.00 94.56 90 LYS A N 1
ATOM 673 C CA . LYS A 1 90 ? -7.083 -7.731 3.029 1.00 94.56 90 LYS A CA 1
ATOM 674 C C . LYS A 1 90 ? -7.116 -6.529 2.091 1.00 94.56 90 LYS A C 1
ATOM 676 O O . LYS A 1 90 ? -7.512 -6.619 0.927 1.00 94.56 90 LYS A O 1
ATOM 681 N N . THR A 1 91 ? -6.690 -5.390 2.629 1.00 95.12 91 THR A N 1
ATOM 682 C CA . THR A 1 91 ? -6.487 -4.157 1.869 1.00 95.12 91 THR A CA 1
ATOM 683 C C . THR A 1 91 ? -5.006 -3.998 1.587 1.00 95.12 91 THR A C 1
ATOM 685 O O . THR A 1 91 ? -4.180 -4.196 2.473 1.00 95.12 91 THR A O 1
ATOM 688 N N . TYR A 1 92 ? -4.688 -3.616 0.361 1.00 97.31 92 TYR A N 1
ATOM 689 C CA . TYR A 1 92 ? -3.336 -3.397 -0.107 1.00 97.31 92 TYR A CA 1
ATOM 690 C C . TYR A 1 92 ? -3.202 -2.016 -0.730 1.00 97.31 92 TYR A C 1
ATOM 692 O O . TYR A 1 92 ? -4.174 -1.460 -1.242 1.00 97.31 92 TYR A O 1
ATOM 700 N N . THR A 1 93 ? -1.978 -1.508 -0.737 1.00 97.69 93 THR A N 1
ATOM 701 C CA . THR A 1 93 ? -1.572 -0.326 -1.487 1.00 97.69 93 THR A CA 1
ATOM 702 C C . THR A 1 93 ? -0.483 -0.734 -2.477 1.00 97.69 93 THR A C 1
ATOM 704 O O . THR A 1 93 ? 0.561 -1.245 -2.075 1.00 97.69 93 THR A O 1
ATOM 707 N N . PHE A 1 94 ? -0.735 -0.531 -3.771 1.00 98.56 94 PHE A N 1
ATOM 708 C CA . PHE A 1 94 ? 0.271 -0.615 -4.828 1.00 98.56 94 PHE A CA 1
ATOM 709 C C . PHE A 1 94 ? 0.894 0.763 -5.033 1.00 98.56 94 PHE A C 1
ATOM 711 O O . PHE A 1 94 ? 0.191 1.716 -5.371 1.00 98.56 94 PHE A O 1
ATOM 718 N N . GLU A 1 95 ? 2.203 0.858 -4.835 1.00 98.50 95 GLU A N 1
ATOM 719 C CA . GLU A 1 95 ? 2.997 2.056 -5.070 1.00 98.50 95 GLU A CA 1
ATOM 720 C C . GLU A 1 95 ? 4.049 1.790 -6.141 1.00 98.50 95 GLU A C 1
ATOM 722 O O . GLU A 1 95 ? 4.627 0.706 -6.205 1.00 98.50 95 GLU A O 1
ATOM 727 N N . VAL A 1 96 ? 4.284 2.777 -7.000 1.00 98.75 96 VAL A N 1
ATOM 728 C CA . VAL A 1 96 ? 5.329 2.705 -8.021 1.00 98.75 96 VAL A CA 1
ATOM 729 C C . VAL A 1 96 ? 5.794 4.104 -8.398 1.00 98.75 96 VAL A C 1
ATOM 731 O O . VAL A 1 96 ? 4.989 5.043 -8.446 1.00 98.75 96 VAL A O 1
ATOM 734 N N . MET A 1 97 ? 7.087 4.234 -8.676 1.00 98.62 97 MET A N 1
ATOM 735 C CA . MET A 1 97 ? 7.684 5.432 -9.249 1.00 98.62 97 MET A CA 1
ATOM 736 C C . MET A 1 97 ? 7.841 5.243 -10.749 1.00 98.62 97 MET A C 1
ATOM 738 O O . MET A 1 97 ? 8.385 4.239 -11.204 1.00 98.62 97 MET A O 1
ATOM 742 N N . THR A 1 98 ? 7.362 6.203 -11.533 1.00 98.56 98 THR A N 1
ATOM 743 C CA . THR A 1 98 ? 7.466 6.147 -12.993 1.00 98.56 98 THR A CA 1
ATOM 744 C C . THR A 1 98 ? 7.897 7.481 -13.581 1.00 98.56 98 THR A C 1
ATOM 746 O O . THR A 1 98 ? 7.604 8.539 -13.022 1.00 98.56 98 THR A O 1
ATOM 749 N N . LYS A 1 99 ? 8.565 7.437 -14.734 1.00 97.94 99 LYS A N 1
ATOM 750 C CA . LYS A 1 99 ? 8.766 8.596 -15.614 1.00 97.94 99 LYS A CA 1
ATOM 751 C C . LYS A 1 99 ? 8.808 8.163 -17.075 1.00 97.94 99 LYS A C 1
ATOM 753 O O . LYS A 1 99 ? 9.149 7.026 -17.384 1.00 97.94 99 LYS A O 1
ATOM 758 N N . SER A 1 100 ? 8.505 9.080 -17.982 1.00 97.88 100 SER A N 1
ATOM 759 C CA . SER A 1 100 ? 8.703 8.916 -19.423 1.00 97.88 100 SER A CA 1
ATOM 760 C C . SER A 1 100 ? 9.599 10.051 -19.916 1.00 97.88 100 SER A C 1
ATOM 762 O O . SER A 1 100 ? 9.156 11.201 -19.896 1.00 97.88 100 SER A O 1
ATOM 764 N N . PRO A 1 101 ? 10.839 9.776 -20.367 1.00 96.50 101 PRO A N 1
ATOM 765 C CA . PRO A 1 101 ? 11.750 10.819 -20.849 1.00 96.50 101 PRO A CA 1
ATOM 766 C C . PRO A 1 101 ? 11.167 11.690 -21.974 1.00 96.50 101 PRO A C 1
ATOM 768 O O . PRO A 1 101 ? 11.461 12.880 -22.050 1.00 96.50 101 PRO A O 1
ATOM 771 N N . ASP A 1 102 ? 10.277 11.126 -22.797 1.00 97.00 102 ASP A N 1
ATOM 772 C CA . ASP A 1 102 ? 9.595 11.840 -23.885 1.00 97.00 102 ASP A CA 1
ATOM 773 C C . ASP A 1 102 ? 8.309 12.567 -23.434 1.00 97.00 102 ASP A C 1
ATOM 775 O O . ASP A 1 102 ? 7.570 13.108 -24.267 1.00 97.00 102 ASP A O 1
ATOM 779 N N . GLY A 1 103 ? 7.979 12.523 -22.138 1.00 97.56 103 GLY A N 1
ATOM 780 C CA . GLY A 1 103 ? 6.757 13.096 -21.567 1.00 97.56 103 GLY A CA 1
ATOM 781 C C . GLY A 1 103 ? 5.474 12.428 -22.070 1.00 97.56 103 GLY A C 1
ATOM 782 O O . GLY A 1 103 ? 4.433 13.082 -22.176 1.00 97.56 103 GLY A O 1
ATOM 783 N N . LYS A 1 104 ? 5.529 11.145 -22.454 1.00 97.31 104 LYS A N 1
ATOM 784 C CA . LYS A 1 104 ? 4.361 10.411 -22.965 1.00 97.31 104 LYS A CA 1
ATOM 785 C C . LYS A 1 104 ? 3.571 9.751 -21.849 1.00 97.31 104 LYS A C 1
ATOM 787 O O . LYS A 1 104 ? 4.062 9.515 -20.742 1.00 97.31 104 LYS A O 1
ATOM 792 N N . ASN A 1 105 ? 2.308 9.473 -22.163 1.00 97.81 105 ASN A N 1
ATOM 793 C CA . ASN A 1 105 ? 1.370 9.045 -21.150 1.00 97.81 105 ASN A CA 1
ATOM 794 C C . ASN A 1 105 ? 1.663 7.623 -20.673 1.00 97.81 105 ASN A C 1
ATOM 796 O O . ASN A 1 105 ? 1.851 6.693 -21.460 1.00 97.81 105 ASN A O 1
ATOM 800 N N . HIS A 1 106 ? 1.600 7.458 -19.364 1.00 98.12 106 HIS A N 1
ATOM 801 C CA . HIS A 1 106 ? 1.669 6.185 -18.680 1.00 98.12 106 HIS A CA 1
ATOM 802 C C . HIS A 1 106 ? 0.802 6.223 -17.419 1.00 98.12 106 HIS A C 1
ATOM 804 O O . HIS A 1 106 ? 0.370 7.288 -16.982 1.00 98.12 106 HIS A O 1
ATOM 810 N N . LYS A 1 107 ? 0.478 5.058 -16.861 1.00 98.06 107 LYS A N 1
ATOM 811 C CA . LYS A 1 107 ? -0.237 4.945 -15.583 1.00 98.06 107 LYS A CA 1
ATOM 812 C C . LYS A 1 107 ? 0.011 3.607 -14.912 1.00 98.06 107 LYS A C 1
ATOM 814 O O . LYS A 1 107 ? 0.181 2.594 -15.593 1.00 98.06 107 LYS A O 1
ATOM 819 N N . ALA A 1 108 ? -0.066 3.600 -13.588 1.00 98.50 108 ALA A N 1
ATOM 820 C CA . ALA A 1 108 ? -0.115 2.380 -12.798 1.00 98.50 108 ALA A CA 1
ATOM 821 C C . ALA A 1 108 ? -1.552 1.839 -12.711 1.00 98.50 108 ALA A C 1
ATOM 823 O O . ALA A 1 108 ? -2.522 2.604 -12.708 1.00 98.50 108 ALA A O 1
ATOM 824 N N . VAL A 1 109 ? -1.699 0.519 -12.642 1.00 98.56 109 VAL A N 1
ATOM 825 C CA . VAL A 1 109 ? -2.984 -0.163 -12.473 1.00 98.56 109 VAL A CA 1
ATOM 826 C C . VAL A 1 109 ? -2.797 -1.397 -11.598 1.00 98.56 109 VAL A C 1
ATOM 828 O O . VAL A 1 109 ? -1.851 -2.160 -11.785 1.00 98.56 109 VAL A O 1
ATOM 831 N N . ALA A 1 110 ? -3.738 -1.613 -10.687 1.00 98.44 110 ALA A N 1
ATOM 832 C CA . ALA A 1 110 ? -3.934 -2.871 -9.987 1.00 98.44 110 ALA A CA 1
ATOM 833 C C . ALA A 1 110 ? -5.149 -3.591 -10.585 1.00 98.44 110 ALA A C 1
ATOM 835 O O . ALA A 1 110 ? -6.242 -3.021 -10.646 1.00 98.44 110 ALA A O 1
ATOM 836 N N . LYS A 1 111 ? -4.977 -4.839 -11.022 1.00 98.12 111 LYS A N 1
ATOM 837 C CA . LYS A 1 111 ? -6.082 -5.739 -11.357 1.00 98.12 111 LYS A CA 1
ATOM 838 C C . LYS A 1 111 ? -6.238 -6.791 -10.278 1.00 98.12 111 LYS A C 1
ATOM 840 O O . LYS A 1 111 ? -5.262 -7.450 -9.937 1.00 98.12 111 LYS A O 1
ATOM 845 N N . VAL A 1 112 ? -7.460 -6.958 -9.791 1.00 97.31 112 VAL A N 1
ATOM 846 C CA . VAL A 1 112 ? -7.837 -7.973 -8.800 1.00 97.31 112 VAL A CA 1
ATOM 847 C C . VAL A 1 112 ? -9.173 -8.555 -9.239 1.00 97.31 112 VAL A C 1
ATOM 849 O O . VAL A 1 112 ? -10.126 -7.800 -9.443 1.00 97.31 112 VAL A O 1
ATOM 852 N N . GLY A 1 113 ? -9.212 -9.865 -9.491 1.00 94.06 113 GLY A N 1
ATOM 853 C CA . GLY A 1 113 ? -10.342 -10.481 -10.192 1.00 94.06 113 GLY A CA 1
ATOM 854 C C . GLY A 1 113 ? -10.585 -9.817 -11.556 1.00 94.06 113 GLY A C 1
ATOM 855 O O . GLY A 1 113 ? -9.661 -9.670 -12.362 1.00 94.06 113 GLY A O 1
ATOM 856 N N . ASP A 1 114 ? -11.814 -9.359 -11.803 1.00 95.06 114 ASP A N 1
ATOM 857 C CA . ASP A 1 114 ? -12.195 -8.649 -13.038 1.00 95.06 114 ASP A CA 1
ATOM 858 C C . ASP A 1 114 ? -12.067 -7.118 -12.945 1.00 95.06 114 ASP A C 1
ATOM 860 O O . ASP A 1 114 ? -12.287 -6.397 -13.925 1.00 95.06 114 ASP A O 1
ATOM 864 N N . ARG A 1 115 ? -11.692 -6.592 -11.775 1.00 96.25 115 ARG A N 1
ATOM 865 C CA . ARG A 1 115 ? -11.657 -5.153 -11.503 1.00 96.25 115 ARG A CA 1
ATOM 866 C C . ARG A 1 115 ? -10.309 -4.569 -11.899 1.00 96.25 115 ARG A C 1
ATOM 868 O O . ARG A 1 115 ? -9.269 -5.070 -11.488 1.00 96.25 115 ARG A O 1
ATOM 875 N N . ASN A 1 116 ? -10.336 -3.463 -12.642 1.00 97.69 116 ASN A N 1
ATOM 876 C CA . ASN A 1 116 ? -9.156 -2.649 -12.927 1.00 97.69 116 ASN A CA 1
ATOM 877 C C . ASN A 1 116 ? -9.233 -1.352 -12.125 1.00 97.69 116 ASN A C 1
ATOM 879 O O . ASN A 1 116 ? -10.142 -0.547 -12.326 1.00 97.69 116 ASN A O 1
ATOM 883 N N . ILE A 1 117 ? -8.256 -1.138 -11.255 1.00 97.88 117 ILE A N 1
ATOM 884 C CA . ILE A 1 117 ? -8.162 0.026 -10.382 1.00 97.88 117 ILE A CA 1
ATOM 885 C C . ILE A 1 117 ? -6.933 0.796 -10.849 1.00 97.88 117 ILE A C 1
ATOM 887 O O . ILE A 1 117 ? -5.801 0.369 -10.640 1.00 97.88 117 ILE A O 1
ATOM 891 N N . ALA A 1 118 ? -7.163 1.873 -11.593 1.00 97.00 118 A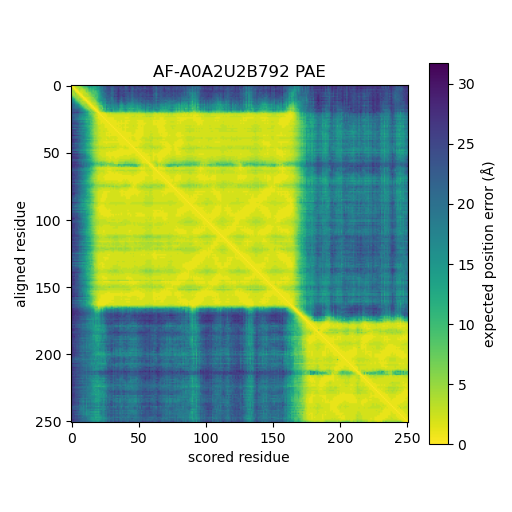LA A N 1
ATOM 892 C CA . ALA A 1 118 ? -6.111 2.622 -12.266 1.00 97.00 118 ALA A CA 1
ATOM 893 C C . ALA A 1 118 ? -5.822 3.937 -11.543 1.00 97.00 118 ALA A C 1
ATOM 895 O O . ALA A 1 118 ? -6.750 4.613 -11.100 1.00 97.00 118 ALA A O 1
ATOM 896 N N . GLY A 1 119 ? -4.544 4.307 -11.489 1.00 95.75 119 GLY A N 1
ATOM 897 C CA . GLY A 1 119 ? -4.138 5.674 -11.194 1.00 95.75 119 GLY A CA 1
ATOM 898 C C . GLY A 1 119 ? -4.391 6.605 -12.382 1.00 95.75 119 GLY A C 1
ATOM 899 O O . GLY A 1 119 ? -4.822 6.177 -13.464 1.00 95.75 119 GLY A O 1
ATOM 900 N N . ASP A 1 120 ? -4.088 7.882 -12.174 1.00 96.94 120 ASP A N 1
ATOM 901 C CA . ASP A 1 120 ? -4.194 8.898 -13.213 1.00 96.94 120 ASP A CA 1
ATOM 902 C C . ASP A 1 120 ? -3.241 8.617 -14.378 1.00 96.94 120 ASP A C 1
ATOM 904 O O . ASP A 1 120 ? -2.162 8.042 -14.227 1.00 96.94 120 ASP A O 1
ATOM 908 N N . LEU A 1 121 ? -3.661 9.037 -15.570 1.00 96.62 121 LEU A N 1
ATOM 909 C CA . LEU A 1 121 ? -2.807 9.028 -16.746 1.00 96.62 121 LEU A CA 1
ATOM 910 C C . LEU A 1 121 ? -1.843 10.218 -16.669 1.00 96.62 121 LEU A C 1
ATOM 912 O O . LEU A 1 121 ? -2.283 11.365 -16.716 1.00 96.62 121 LEU A O 1
ATOM 916 N N . VAL A 1 122 ? -0.543 9.944 -16.565 1.00 96.38 122 VAL A N 1
ATOM 917 C CA . VAL A 1 122 ? 0.505 10.952 -16.359 1.00 96.38 122 VAL A CA 1
ATOM 918 C C . VAL A 1 122 ? 1.498 10.971 -17.520 1.00 96.38 122 VAL A C 1
ATOM 920 O O . VAL A 1 122 ? 1.868 9.930 -18.049 1.00 96.38 122 VAL A O 1
ATOM 923 N N . GLY A 1 123 ? 1.940 12.163 -17.919 1.00 96.69 123 GLY A N 1
ATOM 924 C CA . GLY A 1 123 ? 2.978 12.388 -18.934 1.00 96.69 123 GLY A CA 1
ATOM 925 C C . GLY A 1 123 ? 4.217 13.042 -18.326 1.00 96.69 123 GLY A C 1
ATOM 926 O O . GLY A 1 123 ? 4.653 14.089 -18.793 1.00 96.69 123 GLY A O 1
ATOM 927 N N . ALA A 1 124 ? 4.710 12.496 -17.214 1.00 96.81 124 ALA A N 1
ATOM 928 C CA . ALA A 1 124 ? 5.771 13.117 -16.426 1.00 96.81 124 ALA A CA 1
ATOM 929 C C . ALA A 1 124 ? 7.170 12.756 -16.947 1.00 96.81 124 ALA A C 1
ATOM 931 O O . ALA A 1 124 ? 7.474 11.577 -17.133 1.00 96.81 124 ALA A O 1
ATOM 932 N N . THR A 1 125 ? 8.018 13.769 -17.139 1.00 97.6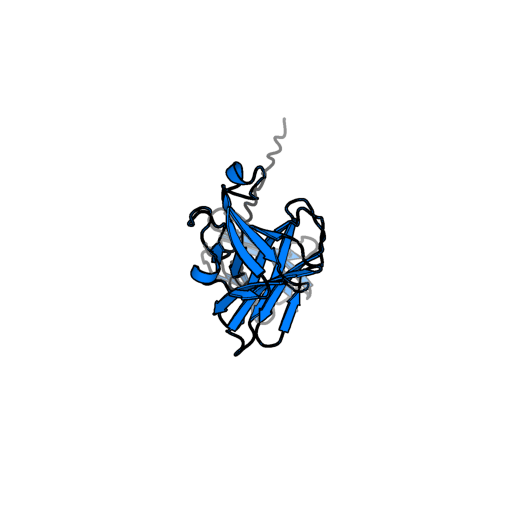2 125 THR A N 1
ATOM 933 C CA . THR A 1 125 ? 9.454 13.611 -17.436 1.00 97.62 125 THR A CA 1
ATOM 934 C C . THR A 1 125 ? 10.289 13.385 -16.177 1.00 97.62 125 THR A C 1
ATOM 936 O O . THR A 1 125 ? 11.351 12.772 -16.251 1.00 97.62 125 THR A O 1
ATOM 939 N N . ASP A 1 126 ? 9.783 13.831 -15.026 1.00 98.12 126 ASP A N 1
ATOM 940 C CA . ASP A 1 126 ? 10.367 13.594 -13.708 1.00 98.12 126 ASP A CA 1
ATOM 941 C C . ASP A 1 126 ? 9.697 12.398 -13.019 1.00 98.12 126 ASP A C 1
ATOM 943 O O . ASP A 1 126 ? 8.532 12.074 -13.280 1.00 98.12 126 ASP A O 1
ATOM 947 N N . TRP A 1 127 ? 10.427 11.761 -12.101 1.00 98.31 127 TRP A N 1
ATOM 948 C CA . TRP A 1 127 ? 9.918 10.652 -11.296 1.00 98.31 127 TRP A CA 1
ATOM 949 C C . TRP A 1 127 ? 8.653 11.048 -10.532 1.00 98.31 127 TRP A C 1
ATOM 951 O O . TRP A 1 127 ? 8.663 11.947 -9.692 1.00 98.31 127 TRP A O 1
ATOM 961 N N . THR A 1 128 ? 7.561 10.339 -10.802 1.00 98.12 128 THR A N 1
ATOM 962 C CA . THR A 1 128 ? 6.249 10.583 -10.203 1.00 98.12 128 THR A CA 1
ATOM 963 C C . THR A 1 128 ? 5.769 9.342 -9.470 1.00 98.12 128 THR A C 1
ATOM 965 O O . THR A 1 128 ? 5.796 8.240 -10.016 1.00 98.12 128 THR A O 1
ATOM 968 N N . LYS A 1 129 ? 5.307 9.525 -8.230 1.00 98.25 129 LYS A N 1
ATOM 969 C CA . LYS A 1 129 ? 4.707 8.450 -7.438 1.00 98.25 129 LYS A CA 1
ATOM 970 C C . LYS A 1 129 ? 3.248 8.263 -7.824 1.00 98.25 129 LYS A C 1
ATOM 972 O O . LYS A 1 129 ? 2.473 9.215 -7.757 1.00 98.25 129 LYS A O 1
ATOM 977 N N . THR A 1 130 ? 2.855 7.029 -8.115 1.00 98.25 130 THR A N 1
ATOM 978 C CA . THR A 1 130 ? 1.445 6.619 -8.122 1.00 98.25 130 THR A CA 1
ATOM 979 C C . THR A 1 130 ? 1.190 5.680 -6.948 1.00 98.25 130 THR A C 1
ATOM 981 O O . THR A 1 130 ? 2.024 4.827 -6.654 1.00 98.25 130 THR A O 1
ATOM 984 N N . SER A 1 131 ? 0.056 5.846 -6.264 1.00 97.94 131 SER A N 1
ATOM 985 C CA . SER A 1 131 ? -0.359 5.011 -5.131 1.00 97.94 131 SER A CA 1
ATOM 986 C C . SER A 1 131 ? -1.832 4.630 -5.296 1.00 97.94 131 SER A C 1
ATOM 988 O O . SER A 1 131 ? -2.677 5.500 -5.513 1.00 97.94 131 SER A O 1
ATOM 990 N N . ILE A 1 132 ? -2.133 3.331 -5.263 1.00 97.75 132 ILE A N 1
ATOM 991 C CA . ILE A 1 132 ? -3.461 2.761 -5.517 1.00 97.75 132 ILE A CA 1
ATOM 992 C C . ILE A 1 132 ? -3.818 1.822 -4.371 1.00 97.75 132 ILE A C 1
ATOM 994 O O . ILE A 1 132 ? -3.194 0.775 -4.213 1.00 97.75 132 ILE A O 1
ATOM 998 N N . THR A 1 133 ? -4.857 2.154 -3.608 1.00 96.94 133 THR A N 1
ATOM 999 C CA . THR A 1 133 ? -5.374 1.284 -2.544 1.00 96.94 133 THR A CA 1
ATOM 1000 C C . THR A 1 133 ? -6.546 0.446 -3.045 1.00 96.94 133 THR A C 1
ATOM 1002 O O . THR A 1 133 ? -7.463 0.964 -3.683 1.00 96.94 133 THR A O 1
ATOM 1005 N N . PHE A 1 134 ? -6.541 -0.847 -2.731 1.00 97.00 134 PHE A N 1
ATOM 1006 C CA . PHE A 1 134 ? -7.585 -1.789 -3.123 1.00 97.00 134 PHE A CA 1
ATOM 1007 C C . PHE A 1 134 ? -7.786 -2.889 -2.079 1.00 97.00 134 PHE A C 1
ATOM 1009 O O . PHE A 1 134 ? -6.893 -3.185 -1.293 1.00 97.00 134 PHE A O 1
ATOM 1016 N N . THR A 1 135 ? -8.959 -3.520 -2.078 1.00 96.19 135 THR A N 1
ATOM 1017 C CA . THR A 1 135 ? -9.266 -4.674 -1.219 1.00 96.19 135 THR A CA 1
ATOM 1018 C C . THR A 1 135 ? -9.467 -5.908 -2.084 1.00 96.19 135 THR A C 1
ATOM 1020 O O . THR A 1 135 ? -10.168 -5.837 -3.097 1.00 96.19 135 THR A O 1
ATOM 1023 N N . VAL A 1 136 ? -8.855 -7.023 -1.688 1.00 97.19 136 VAL A N 1
ATOM 1024 C CA . VAL A 1 136 ? -9.026 -8.326 -2.343 1.00 97.19 136 VAL A CA 1
ATOM 1025 C C . VAL A 1 136 ? -10.334 -8.942 -1.862 1.00 97.19 136 VAL A C 1
ATOM 1027 O O . VAL A 1 136 ? -10.505 -9.182 -0.666 1.00 97.19 136 VAL A O 1
ATOM 1030 N N . GLU A 1 137 ? -11.283 -9.152 -2.771 1.00 95.69 137 GLU A N 1
ATOM 1031 C CA . GLU A 1 137 ? -12.576 -9.749 -2.430 1.00 95.69 137 GLU A CA 1
ATOM 1032 C C . GLU A 1 137 ? -12.469 -11.281 -2.352 1.00 95.69 137 GLU A C 1
ATOM 1034 O O . GLU A 1 137 ? -11.466 -11.879 -2.752 1.00 95.69 137 GLU A O 1
ATOM 1039 N N . ALA A 1 138 ? -13.488 -11.925 -1.780 1.00 96.06 138 ALA A N 1
ATOM 1040 C CA . ALA A 1 138 ? -13.501 -13.376 -1.610 1.00 96.06 138 ALA A CA 1
ATOM 1041 C C . ALA A 1 138 ? -13.364 -14.086 -2.966 1.00 96.06 138 ALA A C 1
ATOM 1043 O O . ALA A 1 138 ? -14.123 -13.811 -3.896 1.00 96.06 138 ALA A O 1
ATOM 1044 N N . GLY A 1 139 ? -12.402 -15.004 -3.068 1.00 94.94 139 GLY A N 1
ATOM 1045 C CA . GLY A 1 139 ? -12.102 -15.719 -4.313 1.00 94.94 139 GLY A CA 1
ATOM 1046 C C . GLY A 1 139 ? -11.301 -14.942 -5.373 1.00 94.94 139 GLY A C 1
ATOM 1047 O O . GLY A 1 139 ? -10.999 -15.523 -6.412 1.00 94.94 139 GLY A O 1
ATOM 1048 N N . GLU A 1 140 ? -10.905 -13.685 -5.135 1.00 95.94 140 GLU A N 1
ATOM 1049 C CA . GLU A 1 140 ? -10.113 -12.870 -6.080 1.00 95.94 140 GLU A CA 1
ATOM 1050 C C . GLU A 1 140 ? -8.605 -12.835 -5.744 1.00 95.94 140 GLU A C 1
ATOM 1052 O O . GLU A 1 140 ? -7.966 -11.788 -5.812 1.00 95.94 140 GLU A O 1
ATOM 1057 N N . THR A 1 141 ? -8.004 -13.958 -5.347 1.00 96.44 141 THR A N 1
ATOM 1058 C CA . THR A 1 141 ? -6.627 -13.973 -4.805 1.00 96.44 141 THR A CA 1
ATOM 1059 C C . THR A 1 141 ? -5.526 -13.724 -5.841 1.00 96.44 141 THR A C 1
ATOM 1061 O O . THR A 1 141 ? -4.394 -13.414 -5.469 1.00 96.44 141 THR A O 1
ATOM 1064 N N . GLU A 1 142 ? -5.827 -13.832 -7.136 1.00 97.81 142 GLU A N 1
ATOM 1065 C CA . GLU A 1 142 ? -4.896 -13.489 -8.212 1.00 97.81 142 GLU A CA 1
ATOM 1066 C C . GLU A 1 142 ? -4.947 -11.989 -8.516 1.00 97.81 142 GLU A C 1
ATOM 1068 O O . GLU A 1 142 ? -5.981 -11.442 -8.916 1.00 97.81 142 GLU A O 1
ATOM 1073 N N . ALA A 1 143 ? -3.801 -11.329 -8.361 1.00 98.12 143 ALA A N 1
ATOM 1074 C CA . ALA A 1 143 ? -3.652 -9.907 -8.608 1.00 98.12 143 ALA A CA 1
ATOM 1075 C C . ALA A 1 143 ? -2.547 -9.636 -9.634 1.00 98.12 143 ALA A C 1
ATOM 1077 O O . ALA A 1 143 ? -1.523 -10.317 -9.673 1.00 98.12 143 ALA A O 1
ATOM 1078 N N . ILE A 1 144 ? -2.733 -8.608 -10.460 1.00 98.56 144 ILE A N 1
ATOM 1079 C CA . ILE A 1 144 ? -1.729 -8.153 -11.422 1.00 98.56 144 ILE A CA 1
ATOM 1080 C C . ILE A 1 144 ? -1.497 -6.667 -11.216 1.00 98.56 144 ILE A C 1
ATOM 1082 O O . ILE A 1 144 ? -2.397 -5.856 -11.420 1.00 98.56 144 ILE A O 1
ATOM 1086 N N . MET A 1 145 ? -0.279 -6.311 -10.833 1.00 98.62 145 MET A N 1
ATOM 1087 C CA . MET A 1 145 ? 0.158 -4.923 -10.776 1.00 98.62 145 MET A CA 1
ATOM 1088 C C . MET A 1 145 ? 0.852 -4.598 -12.089 1.00 98.62 145 MET A C 1
ATOM 1090 O O . MET A 1 145 ? 1.708 -5.366 -12.536 1.00 98.62 145 MET A O 1
ATOM 1094 N N . TRP A 1 146 ? 0.495 -3.496 -12.742 1.00 97.75 146 TRP A N 1
ATOM 1095 C CA . TRP A 1 146 ? 1.156 -3.126 -13.987 1.00 97.75 146 TRP A CA 1
ATOM 1096 C C . TRP A 1 146 ? 1.302 -1.634 -14.211 1.00 97.75 146 TRP A C 1
ATOM 1098 O O . TRP A 1 146 ? 0.519 -0.823 -13.722 1.00 97.75 146 TRP A O 1
ATOM 1108 N N . VAL A 1 147 ? 2.279 -1.296 -15.048 1.00 98.62 147 VAL A N 1
ATOM 1109 C CA . VAL A 1 147 ? 2.412 0.015 -15.680 1.00 98.62 147 VAL A C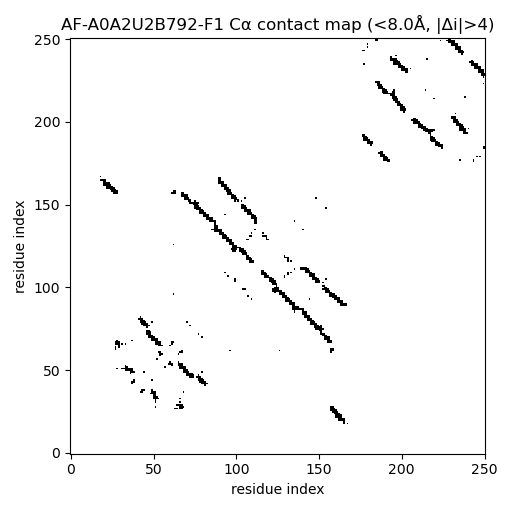A 1
ATOM 1110 C C . VAL A 1 147 ? 2.007 -0.124 -17.144 1.00 98.62 147 VAL A C 1
ATOM 1112 O O . VAL A 1 147 ? 2.484 -1.013 -17.851 1.00 98.62 147 VAL A O 1
ATOM 1115 N N . TYR A 1 148 ? 1.075 0.723 -17.574 1.00 98.19 148 TYR A N 1
ATOM 1116 C CA . TYR A 1 148 ? 0.611 0.841 -18.955 1.00 98.19 148 TYR A CA 1
ATOM 1117 C C . TYR A 1 148 ? 1.155 2.126 -19.570 1.00 98.19 148 TYR A C 1
ATOM 1119 O O . TYR A 1 148 ? 1.097 3.159 -18.905 1.00 98.19 148 TYR A O 1
ATOM 1127 N N . SER A 1 149 ? 1.593 2.096 -20.829 1.00 97.75 149 SER A N 1
ATOM 1128 C CA . SER A 1 149 ? 1.962 3.307 -21.575 1.00 97.75 149 SER A CA 1
ATOM 1129 C C . SER A 1 149 ? 1.326 3.372 -22.963 1.00 97.75 149 SER A C 1
ATOM 1131 O O . SER A 1 149 ? 1.065 2.345 -23.595 1.00 97.75 149 SER A O 1
ATOM 1133 N N . TRP A 1 150 ? 1.018 4.604 -23.387 1.00 95.50 150 TRP A N 1
ATOM 1134 C CA . TRP A 1 150 ? 0.492 4.946 -24.711 1.00 95.50 150 TRP A CA 1
ATOM 1135 C C . TRP A 1 150 ? 0.687 6.442 -25.006 1.00 95.50 150 TRP A C 1
ATOM 1137 O O . TRP A 1 150 ? 0.377 7.266 -24.150 1.00 95.50 150 TRP A O 1
ATOM 1147 N N . PRO A 1 151 ? 1.088 6.862 -26.217 1.00 96.56 151 PRO A N 1
ATOM 1148 C CA . PRO A 1 151 ? 1.538 6.036 -27.340 1.00 96.56 151 PRO A CA 1
ATOM 1149 C C . PRO A 1 151 ? 2.910 5.393 -27.061 1.00 96.56 151 PRO A C 1
ATOM 1151 O O . PRO A 1 151 ? 3.443 5.537 -25.962 1.00 96.56 151 PRO A O 1
ATOM 1154 N N . GLN A 1 152 ? 3.477 4.700 -28.056 1.00 97.00 152 GLN A N 1
ATOM 1155 C CA . GLN A 1 152 ? 4.799 4.067 -27.970 1.00 97.00 152 GLN A CA 1
ATOM 1156 C C . GLN A 1 152 ? 5.862 5.062 -27.476 1.00 97.00 152 GLN A C 1
ATOM 1158 O O . GLN A 1 152 ? 6.159 6.043 -28.160 1.00 97.00 152 GLN A O 1
ATOM 1163 N N . SER A 1 153 ? 6.418 4.818 -26.288 1.00 96.44 153 SER A N 1
ATOM 1164 C CA . SER A 1 153 ? 7.492 5.625 -25.702 1.00 96.44 153 SER A CA 1
ATOM 1165 C C . SER A 1 153 ? 8.099 4.940 -24.492 1.00 96.44 153 SER A C 1
ATOM 1167 O O . SER A 1 153 ? 7.398 4.246 -23.751 1.00 96.44 153 SER A O 1
ATOM 1169 N N . ARG A 1 154 ? 9.394 5.171 -24.283 1.00 97.44 154 ARG A N 1
ATOM 1170 C CA . ARG A 1 154 ? 10.123 4.668 -23.127 1.00 97.44 154 ARG A CA 1
ATOM 1171 C C . ARG A 1 154 ? 9.452 5.095 -21.819 1.00 97.44 154 ARG A C 1
ATOM 1173 O O . ARG A 1 154 ? 9.043 6.250 -21.651 1.00 97.44 154 ARG A O 1
ATOM 1180 N N . VAL A 1 155 ? 9.386 4.151 -20.884 1.00 98.25 155 VAL A N 1
ATOM 1181 C CA . VAL A 1 155 ? 8.968 4.392 -19.500 1.00 98.25 155 VAL A CA 1
ATOM 1182 C C . VAL A 1 155 ? 9.976 3.751 -18.564 1.00 98.25 155 VAL A C 1
ATOM 1184 O O . VAL A 1 155 ? 10.281 2.568 -18.689 1.00 98.25 155 VAL A O 1
ATOM 1187 N N . ASP A 1 156 ? 10.464 4.534 -17.616 1.00 98.50 156 ASP A N 1
ATOM 1188 C CA . ASP A 1 156 ? 11.324 4.059 -16.544 1.00 98.50 156 ASP A CA 1
ATOM 1189 C C . ASP A 1 156 ? 10.467 3.823 -15.300 1.00 98.50 156 ASP A C 1
ATOM 1191 O O . ASP A 1 156 ? 9.551 4.601 -15.008 1.00 98.50 156 ASP A O 1
ATOM 1195 N N . ILE A 1 157 ? 10.740 2.729 -14.596 1.00 98.69 157 ILE A N 1
ATOM 1196 C CA . ILE A 1 157 ? 9.976 2.255 -13.442 1.00 98.69 157 ILE A CA 1
ATOM 1197 C C . ILE A 1 157 ? 10.950 1.950 -12.306 1.00 98.69 157 ILE A C 1
ATOM 1199 O O . ILE A 1 157 ? 11.966 1.297 -12.527 1.00 98.69 157 ILE A O 1
ATOM 1203 N N . ASP A 1 158 ? 10.616 2.387 -11.098 1.00 98.69 158 ASP A N 1
ATOM 1204 C CA . ASP A 1 158 ? 11.400 2.166 -9.884 1.00 98.69 158 ASP A CA 1
ATOM 1205 C C . ASP A 1 158 ? 10.470 2.004 -8.661 1.00 98.69 158 ASP A C 1
ATOM 1207 O O . ASP A 1 158 ? 9.274 2.311 -8.749 1.00 98.69 158 ASP A O 1
ATOM 1211 N N . GLU A 1 159 ? 10.994 1.510 -7.536 1.00 98.38 159 GLU A N 1
ATOM 1212 C CA . GLU A 1 159 ? 10.276 1.326 -6.260 1.00 98.38 159 GLU A CA 1
ATOM 1213 C C . GLU A 1 159 ? 8.903 0.641 -6.429 1.00 98.38 159 GLU A C 1
ATOM 1215 O O . GLU A 1 159 ? 7.862 1.137 -5.985 1.00 98.38 159 GLU A O 1
ATOM 1220 N N . PHE A 1 160 ? 8.872 -0.500 -7.123 1.00 98.62 160 PHE A N 1
ATOM 1221 C CA . PHE A 1 160 ? 7.636 -1.230 -7.395 1.00 98.62 160 PHE A CA 1
ATOM 1222 C C . PHE A 1 160 ? 7.204 -2.012 -6.152 1.00 98.62 160 PHE A C 1
ATOM 1224 O O . PHE A 1 160 ? 7.803 -3.035 -5.812 1.00 98.62 160 PHE A O 1
ATOM 1231 N N . LYS A 1 161 ? 6.144 -1.564 -5.474 1.00 98.50 161 LYS A N 1
ATOM 1232 C CA . LYS A 1 161 ? 5.824 -2.026 -4.121 1.00 98.50 161 LYS A CA 1
ATOM 1233 C C . LYS A 1 161 ? 4.355 -2.359 -3.921 1.00 98.50 161 LYS A C 1
ATOM 1235 O O . LYS A 1 161 ? 3.477 -1.595 -4.299 1.00 98.50 161 LYS A O 1
ATOM 1240 N N . VAL A 1 162 ? 4.073 -3.472 -3.251 1.00 98.50 162 VAL A N 1
ATOM 1241 C CA . VAL A 1 162 ? 2.735 -3.817 -2.757 1.00 98.50 162 VAL A CA 1
ATOM 1242 C C . VAL A 1 162 ? 2.795 -4.000 -1.251 1.00 98.50 162 VAL A C 1
ATOM 1244 O O . VAL A 1 162 ? 3.548 -4.824 -0.731 1.00 98.50 162 VAL A O 1
ATOM 1247 N N . ILE A 1 163 ? 1.987 -3.214 -0.553 1.00 97.88 163 ILE A N 1
ATOM 1248 C CA . ILE A 1 163 ? 1.968 -3.108 0.902 1.00 97.88 163 ILE A CA 1
ATOM 1249 C C . ILE A 1 163 ? 0.617 -3.614 1.388 1.00 97.88 163 ILE A C 1
ATOM 1251 O O . ILE A 1 163 ? -0.411 -3.132 0.928 1.00 97.88 163 ILE A O 1
ATOM 1255 N N . GLU A 1 164 ? 0.597 -4.568 2.314 1.00 96.00 164 GLU A N 1
ATOM 1256 C CA . GLU A 1 164 ? -0.609 -4.898 3.069 1.00 96.00 164 GLU A CA 1
ATOM 1257 C C . GLU A 1 164 ? -0.871 -3.794 4.093 1.00 96.00 164 GLU A C 1
ATOM 1259 O O . GLU A 1 164 ? -0.076 -3.544 5.010 1.00 96.00 164 GLU A O 1
ATOM 1264 N N . GLU A 1 165 ? -2.023 -3.151 3.954 1.00 91.81 165 GLU A N 1
ATOM 1265 C CA . GLU A 1 165 ? -2.537 -2.255 4.969 1.00 91.81 165 GLU A CA 1
ATOM 1266 C C . GLU A 1 165 ? -3.100 -3.107 6.099 1.00 91.81 165 GLU A C 1
ATOM 1268 O O . GLU A 1 165 ? -4.144 -3.754 5.966 1.00 91.81 165 GLU A O 1
ATOM 1273 N N . SER A 1 166 ? -2.428 -3.085 7.251 1.00 81.19 166 SER A N 1
ATOM 1274 C CA . SER A 1 166 ? -3.002 -3.656 8.463 1.00 81.19 166 SER A CA 1
ATOM 1275 C C . SER A 1 166 ? -4.375 -3.038 8.690 1.00 81.19 166 SER A C 1
ATOM 1277 O O . SER A 1 166 ? -4.495 -1.826 8.921 1.00 81.19 166 SER A O 1
ATOM 1279 N N . ALA A 1 167 ? -5.414 -3.881 8.653 1.00 64.50 167 ALA A N 1
ATOM 1280 C CA . ALA A 1 167 ? -6.754 -3.474 9.024 1.00 64.50 167 ALA A CA 1
ATOM 1281 C C . ALA A 1 167 ? -6.651 -2.728 10.353 1.00 64.50 167 ALA A C 1
ATOM 1283 O O . ALA A 1 167 ? -6.028 -3.196 11.311 1.00 64.50 167 ALA A O 1
ATOM 1284 N N . THR A 1 168 ? -7.248 -1.538 10.407 1.00 53.94 168 THR A N 1
ATOM 1285 C CA . THR A 1 168 ? -7.385 -0.822 11.672 1.00 53.94 168 THR A CA 1
ATOM 1286 C C . THR A 1 168 ? -8.404 -1.591 12.475 1.00 53.94 168 THR A C 1
ATOM 1288 O O . THR A 1 168 ? -9.579 -1.234 12.522 1.00 53.94 168 THR A O 1
ATOM 1291 N N . ALA A 1 169 ? -7.991 -2.695 13.073 1.00 48.31 169 ALA A N 1
ATOM 1292 C CA . ALA A 1 169 ? -8.825 -3.321 14.044 1.00 48.31 169 ALA A CA 1
ATOM 1293 C C . ALA A 1 169 ? -8.962 -2.269 15.151 1.00 48.31 169 ALA A C 1
ATOM 1295 O O . ALA A 1 169 ? -8.025 -1.986 15.894 1.00 48.31 169 ALA A O 1
ATOM 1296 N N . ILE A 1 170 ? -10.167 -1.716 15.307 1.00 50.25 170 ILE A N 1
ATOM 1297 C CA . ILE A 1 170 ? -10.590 -1.052 16.550 1.00 50.25 170 ILE A CA 1
ATOM 1298 C C . ILE A 1 170 ? -10.619 -2.101 17.692 1.00 50.25 170 ILE A C 1
ATOM 1300 O O . ILE A 1 170 ? -11.146 -1.878 18.778 1.00 50.25 170 ILE A O 1
ATOM 1304 N N . SER A 1 171 ? -10.054 -3.296 17.489 1.00 45.09 171 SER A N 1
ATOM 1305 C CA . SER A 1 171 ? -9.761 -4.236 18.545 1.00 45.09 171 SER A CA 1
ATOM 1306 C C . SER A 1 171 ? -8.688 -3.632 19.445 1.00 45.09 171 SER A C 1
ATOM 1308 O O . SER A 1 171 ? -7.498 -3.652 19.141 1.00 45.09 171 SER A O 1
ATOM 1310 N N . LYS A 1 172 ? -9.152 -3.148 20.597 1.00 46.53 172 LYS A N 1
ATOM 1311 C CA . LYS A 1 172 ? -8.354 -2.655 21.721 1.00 46.53 172 LYS A CA 1
ATOM 1312 C C . LYS A 1 172 ? -7.753 -1.269 21.493 1.00 46.53 172 LYS A C 1
ATOM 1314 O O . LYS A 1 172 ? -6.556 -1.070 21.671 1.00 46.53 172 LYS A O 1
ATOM 1319 N N . VAL A 1 173 ? -8.615 -0.257 21.353 1.00 46.06 173 VAL A N 1
ATOM 1320 C CA . VAL A 1 173 ? -8.329 0.961 22.126 1.00 46.06 173 VAL A CA 1
ATOM 1321 C C . VAL A 1 173 ? -8.302 0.509 23.584 1.00 46.06 173 VAL A C 1
ATOM 1323 O O . VAL A 1 173 ? -9.342 0.316 24.219 1.00 46.06 173 VAL A O 1
ATOM 1326 N N . LYS A 1 174 ? -7.104 0.235 24.106 1.00 49.56 174 LYS A N 1
ATOM 1327 C CA . LYS A 1 174 ? -6.898 0.163 25.542 1.00 49.56 174 LYS A CA 1
ATOM 1328 C C . LYS A 1 174 ? -7.175 1.580 26.017 1.00 49.56 174 LYS A C 1
ATOM 1330 O O . LYS A 1 174 ? -6.331 2.458 25.904 1.00 49.56 174 LYS A O 1
ATOM 1335 N N . VAL A 1 175 ? -8.419 1.838 26.414 1.00 60.34 175 VAL A N 1
ATOM 1336 C CA . VAL A 1 175 ? -8.753 3.077 27.105 1.00 60.34 175 VAL A CA 1
ATOM 1337 C C . VAL A 1 175 ? -7.993 2.986 28.415 1.00 60.34 175 VAL A C 1
ATOM 1339 O O . VAL A 1 175 ? -8.449 2.313 29.339 1.00 60.34 175 VAL A O 1
ATOM 1342 N N . ASP A 1 176 ? -6.797 3.565 28.447 1.00 71.25 176 ASP A N 1
ATOM 1343 C CA . ASP A 1 176 ? -6.021 3.648 29.668 1.00 71.25 176 ASP A CA 1
ATOM 1344 C C . ASP A 1 176 ? -6.830 4.474 30.676 1.00 71.25 176 ASP A C 1
ATOM 1346 O O . ASP A 1 176 ? -7.358 5.554 30.381 1.00 71.25 176 ASP A O 1
ATOM 1350 N N . GLY A 1 177 ? -6.997 3.905 31.866 1.00 84.81 177 GLY A N 1
ATOM 1351 C CA . GLY A 1 177 ? -7.745 4.502 32.960 1.00 84.81 177 GLY A CA 1
ATOM 1352 C C . GLY A 1 177 ? -9.080 3.818 33.276 1.00 84.81 177 GLY A C 1
ATOM 1353 O O . GLY A 1 177 ? -9.448 2.801 32.688 1.00 84.81 177 GLY A O 1
ATOM 1354 N N . PRO A 1 178 ? -9.826 4.373 34.244 1.00 89.75 178 PRO A N 1
ATOM 1355 C CA . PRO A 1 178 ? -11.015 3.736 34.786 1.00 89.75 178 PRO A CA 1
ATOM 1356 C C . PRO A 1 178 ? -12.096 3.496 33.735 1.00 89.75 178 PRO A C 1
ATOM 1358 O O . PRO A 1 178 ? -12.438 4.389 32.946 1.00 89.75 178 PRO A O 1
ATOM 1361 N N . ARG A 1 179 ? -12.692 2.308 33.784 1.00 93.12 179 ARG A N 1
ATOM 1362 C CA . ARG A 1 179 ? -13.930 1.974 33.083 1.00 93.12 179 ARG A CA 1
ATOM 1363 C C . ARG A 1 179 ? -15.091 2.198 34.033 1.00 93.12 179 ARG A C 1
ATOM 1365 O O . ARG A 1 179 ? -15.036 1.769 35.179 1.00 93.12 179 ARG A O 1
ATOM 1372 N N . VAL A 1 180 ? -16.133 2.870 33.557 1.00 95.00 180 VAL A N 1
ATOM 1373 C CA . VAL A 1 180 ? -17.355 3.088 34.331 1.00 95.00 180 VAL A CA 1
ATOM 1374 C C . VAL A 1 180 ? -18.506 2.496 33.546 1.00 95.00 180 VAL A C 1
ATOM 1376 O O . VAL A 1 180 ? -18.723 2.862 32.394 1.00 95.00 180 VAL A O 1
ATOM 1379 N N . THR A 1 181 ? -19.208 1.557 34.161 1.00 95.75 181 THR A N 1
ATOM 1380 C CA . THR A 1 181 ? -20.331 0.838 33.556 1.00 95.75 181 THR A CA 1
ATOM 1381 C C . THR A 1 181 ? -21.546 0.965 34.457 1.00 95.75 181 THR A C 1
ATOM 1383 O O . THR A 1 181 ? -21.411 1.071 35.674 1.00 95.75 181 THR A O 1
ATOM 1386 N N . ARG A 1 182 ? -22.743 0.998 33.874 1.00 94.69 182 ARG A N 1
ATOM 1387 C CA . ARG A 1 182 ? -23.988 0.940 34.644 1.00 94.69 182 ARG A CA 1
ATOM 1388 C C . ARG A 1 182 ? -24.278 -0.527 34.960 1.00 94.69 182 ARG A C 1
ATOM 1390 O O . ARG A 1 182 ? -24.359 -1.324 34.033 1.00 94.69 182 ARG A O 1
ATOM 1397 N N . ALA A 1 183 ? -24.400 -0.867 36.239 1.00 90.88 183 ALA A N 1
ATOM 1398 C CA . ALA A 1 183 ? -24.696 -2.228 36.690 1.00 90.88 183 ALA A CA 1
ATOM 1399 C C . ALA A 1 183 ? -26.211 -2.463 36.820 1.00 90.88 183 ALA A C 1
ATOM 1401 O O . ALA A 1 183 ? -26.716 -3.505 36.415 1.00 90.88 183 ALA A O 1
ATOM 1402 N N . ALA A 1 184 ? -26.938 -1.462 37.321 1.00 91.19 184 ALA A N 1
ATOM 1403 C CA . ALA A 1 184 ? -28.393 -1.463 37.461 1.00 91.19 184 ALA A CA 1
ATOM 1404 C C . ALA A 1 184 ? -28.933 -0.021 37.417 1.00 91.19 184 ALA A C 1
ATOM 1406 O O . ALA A 1 184 ? -28.201 0.931 37.123 1.00 91.19 184 ALA A O 1
ATOM 1407 N N . SER A 1 185 ? -30.228 0.183 37.683 1.00 91.94 185 SER A N 1
ATOM 1408 C CA . SER A 1 185 ? -30.755 1.548 37.761 1.00 91.94 185 SER A CA 1
ATOM 1409 C C . SER A 1 185 ? -30.132 2.323 38.925 1.00 91.94 185 SER A C 1
ATOM 1411 O O . SER A 1 185 ? -30.077 1.810 40.041 1.00 91.94 185 SER A O 1
ATOM 1413 N N . GLY A 1 186 ? -29.589 3.509 38.629 1.00 92.19 186 GLY A N 1
ATOM 1414 C CA . GLY A 1 186 ? -28.810 4.323 39.563 1.00 92.19 186 GLY A CA 1
ATOM 1415 C C . GLY A 1 186 ? -27.474 3.728 40.017 1.00 92.19 186 GLY A C 1
ATOM 1416 O O . GLY A 1 186 ? -26.710 4.425 40.676 1.00 92.19 186 GLY A O 1
ATOM 1417 N N . GLU A 1 187 ? -27.140 2.486 39.670 1.00 96.94 187 GLU A N 1
ATOM 1418 C CA . GLU A 1 187 ? -25.931 1.810 40.141 1.00 96.94 187 GLU A CA 1
ATOM 1419 C C . GLU A 1 187 ? -24.845 1.752 39.064 1.00 96.94 187 GLU A C 1
ATOM 1421 O O . GLU A 1 187 ? -25.075 1.318 37.932 1.00 96.94 187 GLU A O 1
ATOM 1426 N N . PHE A 1 188 ? -23.633 2.153 39.439 1.00 97.19 188 PHE A N 1
ATOM 1427 C CA . PHE A 1 188 ? -22.476 2.238 38.560 1.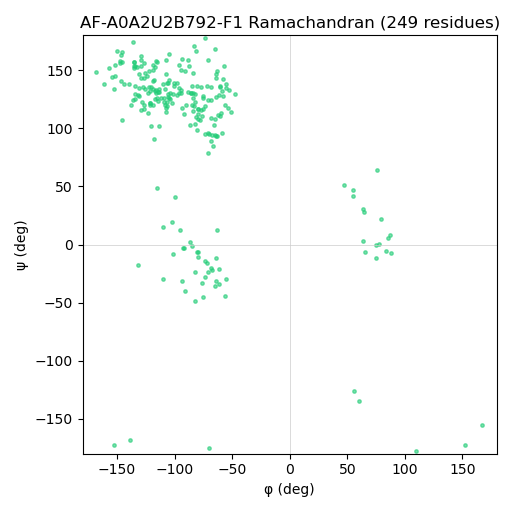00 97.19 188 PHE A CA 1
ATOM 1428 C C . PHE A 1 188 ? -21.292 1.487 39.158 1.00 97.19 188 PHE A C 1
ATOM 1430 O O . PHE A 1 188 ? -20.965 1.657 40.332 1.00 97.19 188 PHE A O 1
ATOM 1437 N N . LYS A 1 189 ? -20.611 0.710 38.319 1.00 97.50 189 LYS A N 1
ATOM 1438 C CA . LYS A 1 189 ? -19.378 -0.004 38.636 1.00 97.50 189 LYS A CA 1
ATOM 1439 C C . LYS A 1 189 ? -18.191 0.699 37.989 1.00 97.50 189 LYS A C 1
ATOM 1441 O O . LYS A 1 189 ? -18.176 0.919 36.775 1.00 97.50 189 LYS A O 1
ATOM 1446 N N . VAL A 1 190 ? -17.196 1.031 38.803 1.00 96.38 190 VAL A N 1
ATOM 1447 C CA . VAL A 1 190 ? -15.893 1.551 38.386 1.00 96.38 190 VAL A CA 1
ATOM 1448 C C . VAL A 1 190 ? -14.876 0.418 38.457 1.00 96.38 190 VAL A C 1
ATOM 1450 O O . VAL A 1 190 ? -14.674 -0.129 39.534 1.00 96.38 190 VAL A O 1
ATOM 1453 N N . SER A 1 191 ? -14.228 0.094 37.338 1.00 95.19 191 SER A N 1
ATOM 1454 C CA . SER A 1 191 ? -13.133 -0.886 37.268 1.00 95.19 191 SER A CA 1
ATOM 1455 C C . SER A 1 191 ? -11.836 -0.193 36.840 1.00 95.19 191 SER A C 1
ATOM 1457 O O . SER A 1 191 ? -11.818 0.550 35.853 1.00 95.19 191 SER A O 1
ATOM 1459 N N . THR A 1 192 ? -10.751 -0.426 37.575 1.00 93.44 192 THR A N 1
ATOM 1460 C CA . THR A 1 192 ? -9.435 0.206 37.391 1.00 93.44 192 THR A CA 1
ATOM 1461 C C . THR A 1 192 ? -8.299 -0.812 37.471 1.00 93.44 192 THR A C 1
ATOM 1463 O O . THR A 1 192 ? -8.436 -1.846 38.112 1.00 93.44 192 THR A O 1
ATOM 1466 N N . ASP A 1 193 ? -7.144 -0.497 36.874 1.00 91.25 193 ASP A N 1
ATOM 1467 C CA . ASP A 1 193 ? -5.943 -1.350 36.968 1.00 91.25 193 ASP A CA 1
ATOM 1468 C C . ASP A 1 193 ? -5.279 -1.279 38.360 1.00 91.25 193 ASP A C 1
ATOM 1470 O O . ASP A 1 193 ? -4.648 -2.229 38.815 1.00 91.25 193 ASP A O 1
ATOM 1474 N N . ASN A 1 194 ? -5.430 -0.146 39.057 1.00 92.69 194 ASN A N 1
ATOM 1475 C CA . ASN A 1 194 ? -4.967 0.061 40.432 1.00 92.69 194 ASN A CA 1
ATOM 1476 C C . ASN A 1 194 ? -6.156 0.098 41.395 1.00 92.69 194 ASN A C 1
ATOM 1478 O O . ASN A 1 194 ? -7.265 0.436 40.996 1.00 92.69 194 ASN A O 1
ATOM 1482 N N . LYS A 1 195 ? -5.920 -0.148 42.686 1.00 95.56 195 LYS A N 1
ATOM 1483 C CA . LYS A 1 195 ? -6.932 0.075 43.731 1.00 95.56 195 LYS A CA 1
ATOM 1484 C C . LYS A 1 195 ? -7.403 1.530 43.748 1.00 95.56 195 LYS A C 1
ATOM 1486 O O . LYS A 1 195 ? -6.599 2.454 43.589 1.00 95.56 195 LYS A O 1
ATOM 1491 N N . VAL A 1 196 ? -8.691 1.733 43.989 1.00 95.44 196 VAL A N 1
ATOM 1492 C CA . VAL A 1 196 ? -9.306 3.055 44.086 1.00 95.44 196 VAL A CA 1
ATOM 1493 C C . VAL A 1 196 ? -9.134 3.606 45.502 1.00 95.44 196 VAL A C 1
ATOM 1495 O O . VAL A 1 196 ? -9.516 2.981 46.490 1.00 95.44 196 VAL A O 1
ATOM 1498 N N . SER A 1 197 ? -8.571 4.808 45.603 1.00 95.69 197 SER A N 1
ATOM 1499 C CA . SER A 1 197 ? -8.478 5.563 46.854 1.00 95.69 197 SER A CA 1
ATOM 1500 C C . SER A 1 197 ? -9.781 6.310 47.139 1.00 95.69 197 SER A C 1
ATOM 1502 O O . SER A 1 197 ? -10.335 6.207 48.232 1.00 95.69 197 SER A O 1
ATOM 1504 N N . SER A 1 198 ? -10.319 7.032 46.150 1.00 96.94 198 SER A N 1
ATOM 1505 C CA . SER A 1 198 ? -11.595 7.737 46.307 1.00 96.94 198 SER A CA 1
ATOM 1506 C C . SER A 1 198 ? -12.358 7.917 44.999 1.00 96.94 198 SER A C 1
ATOM 1508 O O . SER A 1 198 ? -11.774 7.963 43.915 1.00 96.94 198 SER A O 1
ATOM 1510 N N . ILE A 1 199 ? -13.678 8.049 45.124 1.00 97.38 199 ILE A N 1
ATOM 1511 C CA . ILE A 1 199 ? -14.588 8.443 44.046 1.00 97.38 199 ILE A CA 1
ATOM 1512 C C . ILE A 1 199 ? -15.438 9.598 44.560 1.00 97.38 199 ILE A C 1
ATOM 1514 O O . ILE A 1 199 ? -16.153 9.452 45.550 1.00 97.38 199 ILE A O 1
ATOM 1518 N N . SER A 1 200 ? -15.394 10.727 43.864 1.00 97.75 200 SER A N 1
ATOM 1519 C CA . SER A 1 200 ? -16.272 11.873 44.100 1.00 97.75 200 SER A CA 1
ATOM 1520 C C . SER A 1 200 ? -17.193 12.056 42.902 1.00 97.75 200 SER A C 1
ATOM 1522 O O . SER A 1 200 ? -16.730 12.060 41.762 1.00 97.75 200 SER A O 1
ATOM 1524 N N . VAL A 1 201 ? -18.489 12.209 43.150 1.00 97.50 201 VAL A N 1
ATOM 1525 C CA . VAL A 1 201 ? -19.515 12.403 42.125 1.00 97.50 201 VAL A CA 1
ATOM 1526 C C . VAL A 1 201 ? -20.057 13.816 42.238 1.00 97.50 201 VAL A C 1
ATOM 1528 O O . VAL A 1 201 ? -20.514 14.226 43.307 1.00 97.50 201 VAL A O 1
ATOM 1531 N N . TYR A 1 202 ? -20.029 14.539 41.127 1.00 97.94 202 TYR A N 1
ATOM 1532 C CA . TYR A 1 202 ? -20.492 15.913 41.016 1.00 97.94 202 TYR A CA 1
ATOM 1533 C C . TYR A 1 202 ? -21.644 16.015 40.018 1.00 97.94 202 TYR A C 1
ATOM 1535 O O . TYR A 1 202 ? -21.694 15.261 39.045 1.00 97.94 202 TYR A O 1
ATOM 1543 N N . THR A 1 203 ? -22.542 16.973 40.220 1.00 97.25 203 THR A N 1
ATOM 1544 C CA . THR A 1 203 ? -23.465 17.426 39.171 1.00 97.25 203 THR A CA 1
ATOM 1545 C C . THR A 1 203 ? -22.693 18.089 38.023 1.00 97.25 203 THR A C 1
ATOM 1547 O O . THR A 1 203 ? -21.520 18.449 38.158 1.00 97.25 203 THR A O 1
ATOM 1550 N N . SER A 1 204 ? -23.364 18.336 36.897 1.00 94.06 204 SER A N 1
ATOM 1551 C CA . SER A 1 204 ? -22.814 19.138 35.792 1.00 94.06 204 SER A CA 1
ATOM 1552 C C . SER A 1 204 ? -22.483 20.589 36.177 1.00 94.06 204 SER A C 1
ATOM 1554 O O . SER A 1 204 ? -21.645 21.205 35.523 1.00 94.06 204 SER A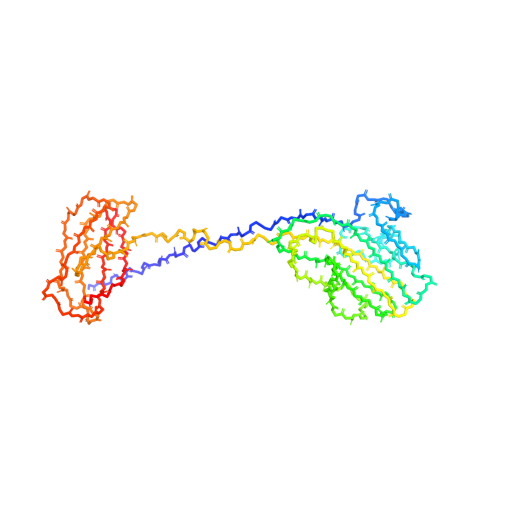 O 1
ATOM 1556 N N . SER A 1 205 ? -23.085 21.121 37.247 1.00 95.06 205 SER A N 1
ATOM 1557 C CA . SER A 1 205 ? -22.760 22.436 37.821 1.00 95.06 205 SER A CA 1
ATOM 1558 C C . SER A 1 205 ? -21.580 22.411 38.803 1.00 95.06 205 SER A C 1
ATOM 1560 O O . SER A 1 205 ? -21.202 23.456 39.325 1.00 95.06 205 SER A O 1
ATOM 1562 N N . GLY A 1 206 ? -20.987 21.240 39.067 1.00 93.25 206 GLY A N 1
ATOM 1563 C CA . GLY A 1 206 ? -19.836 21.086 39.961 1.00 93.25 206 GLY A CA 1
ATOM 1564 C C . GLY A 1 206 ? -20.185 20.898 41.440 1.00 93.25 206 GLY A C 1
ATOM 1565 O O . GLY A 1 206 ? -19.284 20.878 42.277 1.00 93.25 206 GLY A O 1
ATOM 1566 N N . GLN A 1 207 ? -21.462 20.722 41.789 1.00 96.56 207 GLN A N 1
ATOM 1567 C CA . GLN A 1 207 ? -21.869 20.423 43.163 1.00 96.56 207 GLN A CA 1
ATOM 1568 C C . GLN A 1 207 ? -21.551 18.965 43.504 1.00 96.56 207 GLN A C 1
ATOM 1570 O O . GLN A 1 207 ? -21.975 18.059 42.791 1.00 96.56 207 GLN A O 1
ATOM 1575 N N . LEU A 1 208 ? -20.842 18.725 44.609 1.00 96.94 208 LEU A N 1
ATOM 1576 C CA . LEU A 1 208 ? -20.589 17.375 45.116 1.00 96.94 208 LEU A CA 1
ATOM 1577 C C . LEU A 1 208 ? -21.897 16.757 45.632 1.00 96.94 208 LEU A C 1
ATOM 1579 O O . LEU A 1 208 ? -22.541 17.326 46.510 1.00 96.94 208 LEU A O 1
ATOM 1583 N N . VAL A 1 209 ? -22.261 15.584 45.112 1.00 97.38 209 VAL A N 1
ATOM 1584 C CA . VAL A 1 209 ? -23.471 14.848 45.527 1.00 97.38 209 VAL A CA 1
ATOM 1585 C C . VAL A 1 209 ? -23.156 13.576 46.299 1.00 97.38 209 VAL A C 1
ATOM 1587 O O . VAL A 1 209 ? -23.938 13.154 47.145 1.00 97.38 209 VAL A O 1
ATOM 1590 N N . LYS A 1 210 ? -22.010 12.947 46.023 1.00 96.50 210 LYS A N 1
ATOM 1591 C CA . LYS A 1 210 ? -21.592 11.717 46.696 1.00 96.50 210 LYS A CA 1
ATOM 1592 C C . LYS A 1 210 ? -20.079 11.615 46.730 1.00 96.50 210 LYS A C 1
ATOM 1594 O O . LYS A 1 210 ? -19.408 11.996 45.775 1.00 96.50 210 LYS A O 1
ATOM 1599 N N . GLN A 1 211 ? -19.549 11.061 47.811 1.00 96.81 211 GLN A N 1
ATOM 1600 C CA . GLN A 1 211 ? -18.133 10.757 47.938 1.00 96.81 211 GLN A CA 1
ATOM 1601 C C . GLN A 1 211 ? -17.955 9.405 48.621 1.00 96.81 211 GLN A C 1
ATOM 1603 O O . GLN A 1 211 ? -18.648 9.092 49.585 1.00 96.81 211 GLN A O 1
ATOM 1608 N N . MET A 1 212 ? -17.016 8.618 48.112 1.00 95.00 212 MET A N 1
ATOM 1609 C CA . MET A 1 212 ? -16.527 7.396 48.735 1.00 95.00 212 MET A CA 1
ATOM 1610 C C . MET A 1 212 ? -15.020 7.527 48.910 1.00 95.00 212 MET A C 1
ATOM 1612 O O . MET A 1 212 ? -14.312 7.894 47.969 1.00 95.00 212 MET A O 1
ATOM 1616 N N . THR A 1 213 ? -14.534 7.240 50.109 1.00 92.06 213 THR A N 1
ATOM 1617 C CA . THR A 1 213 ? -13.112 7.245 50.459 1.00 92.06 213 THR A CA 1
ATOM 1618 C C . THR A 1 213 ? -12.693 5.852 50.901 1.00 92.06 213 THR A C 1
ATOM 1620 O O . THR A 1 213 ? -13.519 5.073 51.369 1.00 92.06 213 THR A O 1
ATOM 1623 N N . ASN A 1 214 ? -11.406 5.543 50.744 1.00 83.19 214 ASN A N 1
ATOM 1624 C CA . ASN A 1 214 ? -10.805 4.271 51.136 1.00 83.19 214 ASN A CA 1
ATOM 1625 C C . ASN A 1 214 ? -11.516 3.058 50.525 1.00 83.19 214 ASN A C 1
ATOM 1627 O O . ASN A 1 214 ? -11.716 2.054 51.202 1.00 83.19 214 ASN A O 1
ATOM 1631 N N . ALA A 1 215 ? -11.895 3.153 49.246 1.00 84.38 215 ALA A N 1
ATOM 1632 C CA . ALA A 1 215 ? -12.599 2.062 48.581 1.00 84.38 215 ALA A CA 1
ATOM 1633 C C . ALA A 1 215 ? -11.752 0.777 48.539 1.00 84.38 215 ALA A C 1
ATOM 1635 O O . ALA A 1 215 ? -12.295 -0.308 48.670 1.00 84.38 215 ALA A O 1
ATOM 1636 N N . GLY A 1 216 ? -10.424 0.895 48.407 1.00 86.12 216 GLY A N 1
ATOM 1637 C CA . GLY A 1 216 ? -9.469 -0.185 48.695 1.00 86.12 216 GLY A CA 1
ATOM 1638 C C . GLY A 1 216 ? -9.398 -1.309 47.655 1.00 86.12 216 GLY A C 1
ATOM 1639 O O . GLY A 1 216 ? -8.428 -2.076 47.665 1.00 86.12 216 GLY A O 1
ATOM 1640 N N . ASP A 1 217 ? -10.353 -1.339 46.730 1.00 93.62 217 ASP A N 1
ATOM 1641 C CA . ASP A 1 217 ? -10.501 -2.333 45.674 1.00 93.62 217 ASP A CA 1
ATOM 1642 C C . ASP A 1 217 ? -10.321 -1.723 44.279 1.00 93.62 217 ASP A C 1
ATOM 1644 O O . ASP A 1 217 ? -10.448 -0.515 44.071 1.00 93.62 217 ASP A O 1
ATOM 1648 N N . SER A 1 218 ? -9.968 -2.568 43.310 1.00 93.50 218 SER A N 1
ATOM 1649 C CA . SER A 1 218 ? -9.886 -2.213 41.884 1.00 93.50 218 SER A CA 1
ATOM 1650 C C . SER A 1 218 ? -11.254 -2.197 41.200 1.00 93.50 218 SER A C 1
ATOM 1652 O O . SER A 1 218 ? -11.378 -1.733 40.068 1.00 93.50 218 SER A O 1
ATOM 1654 N N . GLU A 1 219 ? -12.283 -2.704 41.877 1.00 95.75 219 GLU A N 1
ATOM 1655 C CA . GLU A 1 219 ? -13.668 -2.644 41.437 1.00 95.75 219 GLU A CA 1
ATOM 1656 C C . GLU A 1 219 ? -14.519 -2.037 42.544 1.00 95.75 219 GLU A C 1
ATOM 1658 O O . GLU A 1 219 ? -14.582 -2.567 43.648 1.00 95.75 219 GLU A O 1
ATOM 1663 N N . VAL A 1 220 ? -15.168 -0.913 42.254 1.00 96.38 220 VAL A N 1
ATOM 1664 C CA . VAL A 1 220 ? -15.963 -0.181 43.239 1.00 96.38 220 VAL A CA 1
ATOM 1665 C C . VAL A 1 220 ? -17.319 0.145 42.652 1.00 96.38 220 VAL A C 1
ATOM 1667 O O . VAL A 1 220 ? -17.417 0.756 41.585 1.00 96.38 220 VAL A O 1
ATOM 1670 N N . THR A 1 221 ? -18.371 -0.217 43.375 1.00 96.25 221 THR A N 1
ATOM 1671 C CA . THR A 1 221 ? -19.744 0.114 43.004 1.00 96.25 221 THR A CA 1
ATOM 1672 C C . THR A 1 221 ? -20.232 1.311 43.808 1.00 96.25 221 THR A C 1
ATOM 1674 O O . THR A 1 221 ? -19.988 1.413 45.009 1.00 96.25 221 THR A O 1
ATOM 1677 N N . PHE A 1 222 ? -20.944 2.225 43.156 1.00 94.38 222 PHE A N 1
ATOM 1678 C CA . PHE A 1 222 ? -21.672 3.294 43.827 1.00 94.38 222 PHE A CA 1
ATOM 1679 C C . PHE A 1 222 ? -23.063 3.461 43.241 1.00 94.38 222 PHE A C 1
ATOM 1681 O O . PHE A 1 222 ? -23.333 3.112 42.096 1.00 94.38 222 PHE A O 1
ATOM 1688 N N . ASN A 1 223 ? -23.945 4.034 44.051 1.00 96.12 223 ASN A N 1
ATOM 1689 C CA . ASN A 1 223 ? -25.356 4.154 43.730 1.00 96.12 223 ASN A CA 1
ATOM 1690 C C . ASN A 1 223 ? -25.821 5.621 43.832 1.00 96.12 223 ASN A C 1
ATOM 1692 O O . ASN A 1 223 ? -25.478 6.306 44.802 1.00 96.12 223 ASN A O 1
ATOM 1696 N N . LEU A 1 224 ? -26.560 6.095 42.831 1.00 96.88 224 LEU A N 1
ATOM 1697 C CA . LEU A 1 224 ? -27.161 7.425 42.691 1.00 96.88 224 LEU A CA 1
ATOM 1698 C C . LEU A 1 224 ? -28.696 7.402 42.820 1.00 96.88 224 LEU A C 1
ATOM 1700 O O . LEU A 1 224 ? -29.359 8.380 42.485 1.00 96.88 224 LEU A O 1
ATOM 1704 N N . ASN A 1 225 ? -29.280 6.317 43.326 1.00 95.25 225 ASN A N 1
ATOM 1705 C CA . ASN A 1 225 ? -30.695 6.252 43.676 1.00 95.25 225 ASN A CA 1
ATOM 1706 C C . ASN A 1 225 ? -31.040 7.379 44.658 1.00 95.25 225 ASN A C 1
ATOM 1708 O O . ASN A 1 225 ? -30.301 7.654 45.607 1.00 95.25 225 ASN A O 1
ATOM 1712 N N . GLY A 1 226 ? -32.161 8.051 44.399 1.00 94.50 226 GLY A N 1
ATOM 1713 C CA . GLY A 1 226 ? -32.589 9.242 45.136 1.00 94.50 226 GLY A CA 1
ATOM 1714 C C . GLY A 1 226 ? -31.961 10.554 44.653 1.00 94.50 226 GLY A C 1
ATOM 1715 O O . GLY A 1 226 ? -32.367 11.613 45.120 1.00 94.50 226 GLY A O 1
ATOM 1716 N N . GLN A 1 227 ? -31.011 10.516 43.714 1.00 96.88 227 GLN A N 1
ATOM 1717 C CA . GLN A 1 227 ? -30.561 11.709 42.996 1.00 96.88 227 GLN A CA 1
ATOM 1718 C C . GLN A 1 227 ? -31.437 11.949 41.762 1.00 96.88 227 GLN A C 1
ATOM 1720 O O . GLN A 1 227 ? -32.003 11.012 41.198 1.00 96.88 227 GLN A O 1
ATOM 1725 N N . SER A 1 228 ? -31.537 13.207 41.329 1.00 96.25 228 SER A N 1
ATOM 1726 C CA . SER A 1 228 ? -32.239 13.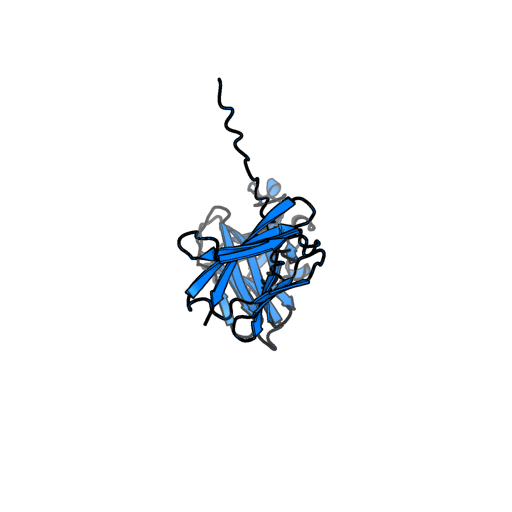574 40.097 1.00 96.25 228 SER A CA 1
ATOM 1727 C C . SER A 1 228 ? -31.668 12.849 38.870 1.00 96.25 228 SER A C 1
ATOM 1729 O O . SER A 1 228 ? -30.484 12.509 38.818 1.00 96.25 228 SER A O 1
ATOM 1731 N N . GLN A 1 229 ? -32.493 12.652 37.845 1.00 96.88 229 GLN A N 1
ATOM 1732 C CA . GLN A 1 229 ? -31.996 12.230 36.536 1.00 96.88 229 GLN A CA 1
ATOM 1733 C C . GLN A 1 229 ? -31.084 13.314 35.945 1.00 96.88 229 GLN A C 1
ATOM 1735 O O . GLN A 1 229 ? -31.338 14.508 36.122 1.00 96.88 229 GLN A O 1
ATOM 1740 N N . GLY A 1 230 ? -30.019 12.915 35.247 1.00 96.19 230 GLY A N 1
ATOM 1741 C CA . GLY A 1 230 ? -29.116 13.864 34.599 1.00 96.19 230 GLY A CA 1
ATOM 1742 C C . GLY A 1 230 ? -27.673 13.395 34.433 1.00 96.19 230 GLY A C 1
ATOM 1743 O O . GLY A 1 230 ? -27.320 12.241 34.678 1.00 96.19 230 GLY A O 1
ATOM 1744 N N . LEU A 1 231 ? -26.830 14.328 33.983 1.00 97.31 231 LEU A N 1
ATOM 1745 C CA . LEU A 1 231 ? -25.398 14.126 33.767 1.00 97.31 231 LEU A CA 1
ATOM 1746 C C . LEU A 1 231 ? -24.608 14.368 35.060 1.00 97.31 231 LEU A C 1
ATOM 1748 O O . LEU A 1 231 ? -24.709 15.434 35.669 1.00 97.31 231 LEU A O 1
ATOM 1752 N N . TYR A 1 232 ? -23.742 13.417 35.399 1.00 97.69 232 TYR A N 1
ATOM 1753 C CA . TYR A 1 232 ? -22.830 13.488 36.536 1.00 97.69 232 TYR A CA 1
ATOM 1754 C C . TYR A 1 232 ? -21.372 13.337 36.094 1.00 97.69 232 TYR A C 1
ATOM 1756 O O . TYR A 1 232 ? -21.055 12.645 35.121 1.00 97.69 232 TYR A O 1
ATOM 1764 N N . ILE A 1 233 ? -20.475 13.981 36.840 1.00 97.62 233 ILE A N 1
ATOM 1765 C CA . ILE A 1 233 ? -19.025 13.929 36.657 1.00 97.62 233 ILE A CA 1
ATOM 1766 C C . ILE A 1 233 ? -18.414 13.132 37.806 1.00 97.62 233 ILE A C 1
ATOM 1768 O O . ILE A 1 233 ? -18.577 13.479 38.972 1.00 97.62 233 ILE A O 1
ATOM 1772 N N . LEU A 1 234 ? -17.683 12.072 37.485 1.00 97.38 234 LEU A N 1
ATOM 1773 C CA . LEU A 1 234 ? -16.916 11.285 38.442 1.00 97.38 234 LEU A CA 1
ATOM 1774 C C . LEU A 1 234 ? -15.475 11.765 38.434 1.00 97.38 234 LEU A C 1
ATOM 1776 O O . LEU A 1 234 ? -14.850 11.803 37.377 1.00 97.38 234 LEU A O 1
ATOM 1780 N N . ARG A 1 235 ? -14.926 12.023 39.615 1.00 96.69 235 ARG A N 1
ATOM 1781 C CA . ARG A 1 235 ? -13.492 12.157 39.858 1.00 96.69 235 ARG A CA 1
ATOM 1782 C C . ARG A 1 235 ? -13.020 10.922 40.613 1.00 96.69 235 ARG A C 1
ATOM 1784 O O . ARG A 1 235 ? -13.419 10.709 41.754 1.00 96.69 235 ARG A O 1
ATOM 1791 N N . ILE A 1 236 ? -12.184 10.120 39.971 1.00 96.50 236 ILE A N 1
ATOM 1792 C CA . ILE A 1 236 ? -11.660 8.855 40.487 1.00 96.50 236 ILE A CA 1
ATOM 1793 C C . ILE A 1 236 ? -10.184 9.074 40.805 1.00 96.50 236 ILE A C 1
ATOM 1795 O O . ILE A 1 236 ? -9.441 9.540 39.942 1.00 96.50 236 ILE A O 1
ATOM 1799 N N . VAL A 1 237 ? -9.770 8.762 42.029 1.00 94.25 237 VAL A N 1
ATOM 1800 C CA . VAL A 1 237 ? -8.370 8.830 42.464 1.00 94.25 237 VAL A CA 1
ATOM 1801 C C . VAL A 1 237 ? -7.917 7.431 42.835 1.00 94.25 237 VAL A C 1
ATOM 1803 O O . VAL A 1 237 ? -8.561 6.790 43.667 1.00 94.25 237 VAL A O 1
ATOM 1806 N N . ASP A 1 238 ? -6.829 6.949 42.243 1.00 95.50 238 ASP A N 1
ATOM 1807 C CA . ASP A 1 238 ? -6.239 5.664 42.628 1.00 95.50 238 ASP A CA 1
ATOM 1808 C C . ASP A 1 238 ? -5.320 5.794 43.858 1.00 95.50 238 ASP A C 1
ATOM 1810 O O . ASP A 1 238 ? -5.020 6.892 44.332 1.00 95.50 238 ASP A O 1
ATOM 1814 N N . VAL A 1 239 ? -4.875 4.667 44.414 1.00 93.75 239 VAL A N 1
ATOM 1815 C CA . VAL A 1 239 ? -3.957 4.642 45.574 1.00 93.75 239 VAL A CA 1
ATOM 1816 C C . VAL A 1 239 ? -2.577 5.252 45.299 1.00 93.75 239 VAL A C 1
ATOM 1818 O O . VAL A 1 239 ? -1.832 5.499 46.242 1.00 93.75 239 VAL A O 1
ATOM 1821 N N . ARG A 1 240 ? -2.227 5.519 44.034 1.00 91.81 240 ARG A N 1
ATOM 1822 C CA . ARG A 1 240 ? -0.988 6.211 43.643 1.00 91.81 240 ARG A CA 1
ATOM 1823 C C . ARG A 1 240 ? -1.189 7.724 43.501 1.00 91.81 240 ARG A C 1
ATOM 1825 O O . ARG A 1 240 ? -0.229 8.436 43.232 1.00 91.81 240 ARG A O 1
ATOM 1832 N N . GLY A 1 241 ? -2.415 8.219 43.681 1.00 91.38 241 GLY A N 1
ATOM 1833 C CA . GLY A 1 241 ? -2.765 9.628 43.522 1.00 91.38 241 GLY A CA 1
ATOM 1834 C C . GLY A 1 241 ? -3.086 10.038 42.083 1.00 91.38 241 GLY A C 1
ATOM 1835 O O . GLY A 1 241 ? -3.325 11.222 41.842 1.00 91.38 241 GLY A O 1
ATOM 1836 N N . ASN A 1 242 ? -3.140 9.097 41.131 1.00 90.81 242 ASN A N 1
ATOM 1837 C CA . ASN A 1 242 ? -3.544 9.410 39.762 1.00 90.81 242 ASN A CA 1
ATOM 1838 C C . ASN A 1 242 ? -5.025 9.774 39.738 1.00 90.81 242 ASN A C 1
ATOM 1840 O O . ASN A 1 242 ? -5.856 9.086 40.334 1.00 90.81 242 ASN A O 1
ATOM 1844 N N . VAL A 1 243 ? -5.361 10.841 39.015 1.00 92.94 243 VAL A N 1
ATOM 1845 C CA . VAL A 1 243 ? -6.730 11.350 38.914 1.00 92.94 243 VAL A CA 1
ATOM 1846 C C . VAL A 1 243 ? -7.281 11.069 37.525 1.00 92.94 243 VAL A C 1
ATOM 1848 O O . VAL A 1 243 ? -6.638 11.340 36.517 1.00 92.94 243 VAL A O 1
ATOM 1851 N N . SER A 1 244 ? -8.505 10.562 37.469 1.00 93.94 244 SER A N 1
ATOM 1852 C CA . SER A 1 244 ? -9.261 10.353 36.239 1.00 93.94 244 SER A CA 1
ATOM 1853 C C . SER A 1 244 ? -10.650 10.960 36.359 1.00 93.94 244 SER A C 1
ATOM 1855 O O . SER A 1 244 ? -11.269 10.903 37.422 1.00 93.94 244 SER A O 1
ATOM 1857 N N . VAL A 1 245 ? -11.154 11.521 35.260 1.00 94.50 245 VAL A N 1
ATOM 1858 C CA . VAL A 1 245 ? -12.496 12.108 35.197 1.00 94.50 245 VAL A CA 1
ATOM 1859 C C . VAL A 1 245 ? -13.347 11.352 34.186 1.00 94.50 245 VAL A C 1
ATOM 1861 O O . VAL A 1 245 ? -12.903 11.080 33.070 1.00 94.50 245 VAL A O 1
ATOM 1864 N N . LYS A 1 246 ? -14.569 10.985 34.576 1.00 95.81 246 LYS A N 1
ATOM 1865 C CA . LYS A 1 246 ? -15.525 10.265 33.723 1.00 95.81 246 LYS A CA 1
ATOM 1866 C C . LYS A 1 246 ? -16.896 10.920 33.804 1.00 95.81 246 LYS A C 1
ATOM 1868 O O . LYS A 1 246 ? -17.231 11.551 34.799 1.00 95.81 246 LYS A O 1
ATOM 1873 N N . LYS A 1 247 ? -17.686 10.774 32.746 1.00 96.50 247 LYS A N 1
ATOM 1874 C CA . LYS A 1 247 ? -19.073 11.241 32.692 1.00 96.50 247 LYS A CA 1
ATOM 1875 C C . LYS A 1 247 ? -19.995 10.035 32.792 1.00 96.50 247 LYS A C 1
ATOM 1877 O O . LYS A 1 247 ? -19.717 9.020 32.157 1.00 96.50 247 LYS A O 1
ATOM 1882 N N . VAL A 1 248 ? -21.075 10.151 33.553 1.00 96.38 248 VAL A N 1
ATOM 1883 C CA . VAL A 1 248 ? -22.147 9.148 33.595 1.00 96.38 248 VAL A CA 1
ATOM 1884 C C . VAL A 1 248 ? -23.501 9.832 33.513 1.00 96.38 248 VAL A C 1
ATOM 1886 O O . VAL A 1 248 ? -23.638 10.989 33.907 1.00 96.38 248 VAL A O 1
ATOM 1889 N N . VAL A 1 249 ? -24.502 9.115 33.014 1.00 96.69 249 VAL A N 1
ATOM 1890 C CA . VAL A 1 249 ? -25.884 9.596 32.952 1.00 96.69 249 VAL A CA 1
ATOM 1891 C C . VAL A 1 249 ? -26.737 8.728 33.867 1.00 96.69 249 VAL A C 1
ATOM 1893 O O . VAL A 1 249 ? -26.750 7.505 33.722 1.00 96.69 249 VAL A O 1
ATOM 1896 N N . ASN A 1 250 ? -27.414 9.363 34.821 1.00 95.94 250 ASN A N 1
ATOM 1897 C CA . ASN A 1 250 ? -28.406 8.731 35.681 1.00 95.94 250 ASN A CA 1
ATOM 1898 C C . ASN A 1 250 ? -29.783 8.888 35.020 1.00 95.94 250 ASN A C 1
ATOM 1900 O O . ASN A 1 250 ? -30.269 10.015 34.910 1.00 95.94 250 ASN A O 1
ATOM 1904 N N . ASN A 1 251 ? -30.372 7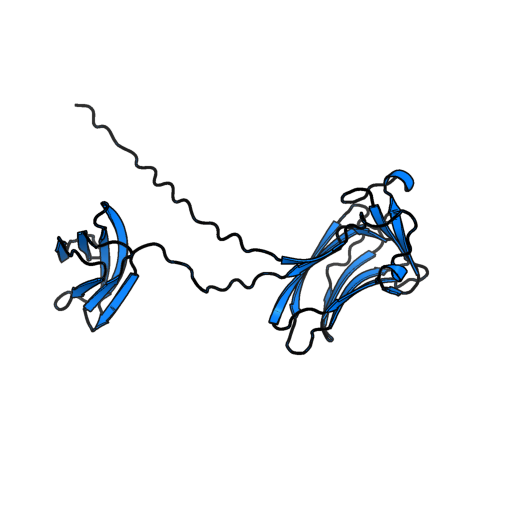.778 34.567 1.00 89.50 251 ASN A N 1
ATOM 1905 C CA . ASN A 1 251 ? -31.741 7.728 34.031 1.00 89.50 251 ASN A CA 1
ATOM 1906 C C . ASN A 1 251 ? -32.650 7.046 35.036 1.00 89.50 251 ASN A C 1
ATOM 1908 O O . ASN A 1 251 ? -32.194 6.003 35.558 1.00 89.50 251 ASN A O 1
#